Protein AF-A0A0D3IBM0-F1 (afdb_monomer_lite)

Structure (mmCIF, N/CA/C/O backbone):
data_AF-A0A0D3IBM0-F1
#
_entry.id   AF-A0A0D3IBM0-F1
#
loop_
_atom_site.group_PDB
_atom_site.id
_atom_site.type_symbol
_atom_site.label_atom_id
_atom_site.label_alt_id
_atom_site.label_comp_id
_atom_site.label_asym_id
_atom_site.label_entity_id
_atom_site.label_seq_id
_atom_site.pdbx_PDB_ins_code
_atom_site.Cartn_x
_atom_site.Cartn_y
_atom_site.Cartn_z
_atom_site.occupancy
_atom_site.B_iso_or_equiv
_atom_site.auth_seq_id
_atom_site.auth_comp_id
_atom_site.auth_asym_id
_atom_site.auth_atom_id
_atom_site.pdbx_PDB_model_num
ATOM 1 N N . MET A 1 1 ? -13.871 33.029 -56.209 1.00 39.81 1 MET A N 1
ATOM 2 C CA . MET A 1 1 ? -13.602 31.576 -56.237 1.00 39.81 1 MET A CA 1
ATOM 3 C C . MET A 1 1 ? -14.214 30.979 -54.970 1.00 39.81 1 MET A C 1
ATOM 5 O O . MET A 1 1 ? -13.927 31.481 -53.893 1.00 39.81 1 MET A O 1
ATOM 9 N N . LEU A 1 2 ? -15.167 30.058 -55.147 1.00 34.81 2 LEU A N 1
ATOM 10 C CA . LEU A 1 2 ? -16.079 29.421 -54.169 1.00 34.81 2 LEU A CA 1
ATOM 11 C C . LEU A 1 2 ? -15.324 28.514 -53.160 1.00 34.81 2 LEU A C 1
ATOM 13 O O . LEU A 1 2 ? -14.363 27.873 -53.565 1.00 34.81 2 LEU A O 1
ATOM 17 N N . LEU A 1 3 ? -15.550 28.631 -51.837 1.00 39.78 3 LEU A N 1
ATOM 18 C CA . LEU A 1 3 ? -16.393 27.815 -50.914 1.00 39.78 3 LEU A CA 1
ATOM 19 C C . LEU A 1 3 ? -16.107 26.295 -50.800 1.00 39.78 3 LEU A C 1
ATOM 21 O O . LEU A 1 3 ? -16.283 25.584 -51.781 1.00 39.78 3 LEU A O 1
ATOM 25 N N . ALA A 1 4 ? -15.820 25.82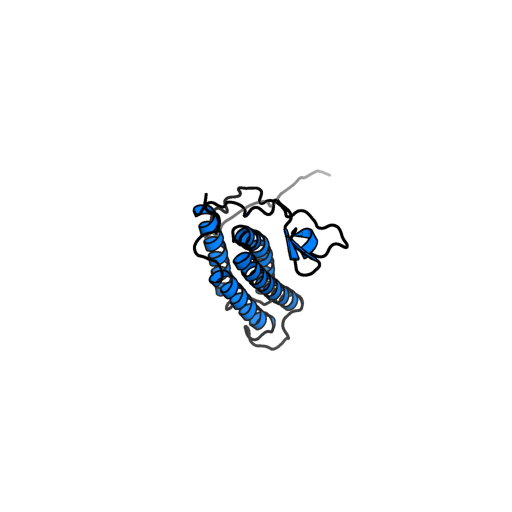0 -49.567 1.00 34.72 4 ALA A N 1
ATOM 26 C CA . ALA A 1 4 ? -16.393 24.639 -48.854 1.00 34.72 4 ALA A CA 1
ATOM 27 C C . ALA A 1 4 ? -15.495 24.258 -47.638 1.00 34.72 4 ALA A C 1
ATOM 29 O O . ALA A 1 4 ? -14.298 24.065 -47.805 1.00 34.72 4 ALA A O 1
ATOM 30 N N . PHE A 1 5 ? -15.917 24.391 -46.372 1.00 32.84 5 PHE A N 1
ATOM 31 C CA . PHE A 1 5 ? -16.751 23.505 -45.522 1.00 32.84 5 PHE A CA 1
ATOM 32 C C . PHE A 1 5 ? -16.161 22.125 -45.122 1.00 32.84 5 PHE A C 1
ATOM 34 O O . PHE A 1 5 ? -16.070 21.210 -45.926 1.00 32.84 5 PHE A O 1
ATOM 41 N N . SER A 1 6 ? -15.839 22.023 -43.821 1.00 39.94 6 SER A N 1
ATOM 42 C CA . SER A 1 6 ? -15.951 20.910 -42.844 1.00 39.94 6 SER A CA 1
ATOM 43 C C . SER A 1 6 ? -15.818 19.422 -43.235 1.00 39.94 6 SER A C 1
ATOM 45 O O . SER A 1 6 ? -16.565 18.915 -44.063 1.00 39.94 6 SER A O 1
ATOM 47 N N . SER A 1 7 ? -15.062 18.664 -42.425 1.00 35.06 7 SER A N 1
ATOM 48 C CA . SER A 1 7 ? -15.490 17.397 -41.766 1.00 35.06 7 SER A CA 1
ATOM 49 C C . SER A 1 7 ? -14.360 16.902 -40.836 1.00 35.06 7 SER A C 1
ATOM 51 O O . SER A 1 7 ? -13.232 16.705 -41.261 1.00 35.06 7 SER A O 1
ATOM 53 N N . SER A 1 8 ? -14.506 16.938 -39.507 1.00 37.03 8 SER A N 1
ATOM 54 C CA . SER A 1 8 ? -15.070 15.874 -38.655 1.00 37.03 8 SER A CA 1
ATOM 55 C C . SER A 1 8 ? -14.587 14.455 -38.996 1.00 37.03 8 SER A C 1
ATOM 57 O O . SER A 1 8 ? -15.048 13.855 -39.962 1.00 37.03 8 SER A O 1
ATOM 59 N N . ARG A 1 9 ? -13.728 13.887 -38.138 1.00 45.25 9 ARG A N 1
ATOM 60 C CA . ARG A 1 9 ? -13.608 12.434 -37.912 1.00 45.25 9 ARG A CA 1
ATOM 61 C C . ARG A 1 9 ? -13.642 12.154 -36.409 1.00 45.25 9 ARG A C 1
ATOM 63 O O . ARG A 1 9 ? -12.649 11.788 -35.791 1.00 45.25 9 ARG A O 1
ATOM 70 N N . ARG A 1 10 ? -14.815 12.392 -35.819 1.00 35.56 10 ARG A N 1
ATOM 71 C CA . ARG A 1 10 ? -15.292 11.614 -34.670 1.00 35.56 10 ARG A CA 1
ATOM 72 C C . ARG A 1 10 ? -15.872 10.295 -35.189 1.00 35.56 10 ARG A C 1
ATOM 74 O O . ARG A 1 10 ? -16.518 10.306 -36.232 1.00 35.56 10 ARG A O 1
ATOM 81 N N . SER A 1 11 ? -15.731 9.254 -34.364 1.00 38.03 11 SER A N 1
ATOM 82 C CA . SER A 1 11 ? -16.520 8.008 -34.353 1.00 38.03 11 SER A CA 1
ATOM 83 C C 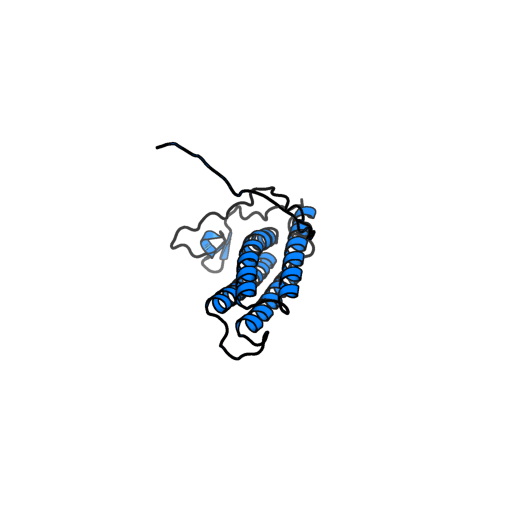. SER A 1 11 ? -16.175 6.980 -35.449 1.00 38.03 11 SER A C 1
ATOM 85 O O . SER A 1 11 ? -15.940 7.342 -36.589 1.00 38.03 11 SER A O 1
ATOM 87 N N . ALA A 1 12 ? -16.152 5.669 -35.200 1.00 39.22 12 ALA A N 1
ATOM 88 C CA . ALA A 1 12 ? -16.528 4.905 -34.015 1.00 39.22 12 ALA A CA 1
ATOM 89 C C . ALA A 1 12 ? -16.074 3.434 -34.152 1.00 39.22 12 ALA A C 1
ATOM 91 O O . ALA A 1 12 ? -16.074 2.893 -35.250 1.00 39.22 12 ALA A O 1
ATOM 92 N N . LEU A 1 13 ? -15.763 2.834 -32.994 1.00 40.78 13 LEU A N 1
ATOM 93 C CA . LEU A 1 13 ? -16.167 1.499 -32.518 1.00 40.78 13 LEU A CA 1
ATOM 94 C C . LEU A 1 13 ? -16.034 0.298 -33.471 1.00 40.78 13 LEU A C 1
ATOM 96 O O . LEU A 1 13 ? -16.782 0.173 -34.431 1.00 40.78 13 LEU A O 1
ATOM 100 N N . THR A 1 14 ? -15.265 -0.714 -33.062 1.00 39.03 14 THR A N 1
ATOM 101 C CA . THR A 1 14 ? -15.817 -1.953 -32.465 1.00 39.03 14 THR A CA 1
ATOM 102 C C . THR A 1 14 ? -14.688 -2.943 -32.162 1.00 39.03 14 THR A C 1
ATOM 104 O O . THR A 1 14 ? -13.867 -3.262 -33.011 1.00 39.03 14 THR A O 1
ATOM 107 N N . GLY A 1 15 ? -14.639 -3.418 -30.921 1.00 32.78 15 GLY A N 1
ATOM 108 C CA . GLY A 1 15 ? -13.657 -4.387 -30.443 1.00 32.78 15 GLY A CA 1
ATOM 109 C C . GLY A 1 15 ? -13.914 -4.672 -28.974 1.00 32.78 15 GLY A C 1
ATOM 110 O O . GLY A 1 15 ? -13.145 -4.269 -28.110 1.00 32.78 15 GLY A O 1
ATOM 111 N N . ALA A 1 16 ? -15.083 -5.253 -28.705 1.00 39.91 16 ALA A N 1
ATOM 112 C CA . ALA A 1 16 ? -15.538 -5.637 -27.383 1.00 39.91 16 ALA A CA 1
ATOM 113 C C . ALA A 1 16 ? -14.579 -6.666 -26.765 1.00 39.91 16 ALA A C 1
ATOM 115 O O . ALA A 1 16 ? -14.561 -7.828 -27.157 1.00 39.91 16 ALA A O 1
ATOM 116 N N . GLY A 1 17 ? -13.804 -6.224 -25.780 1.00 33.66 17 GLY A N 1
ATOM 117 C CA . GLY A 1 17 ? -13.174 -7.070 -24.777 1.00 33.66 17 GLY A CA 1
ATOM 118 C C . GLY A 1 17 ? -13.728 -6.639 -23.433 1.00 33.66 17 GLY A C 1
ATOM 119 O O . GLY A 1 17 ? -13.248 -5.676 -22.843 1.00 33.66 17 GLY A O 1
ATOM 120 N N . ALA A 1 18 ? -14.808 -7.290 -23.010 1.00 42.81 18 ALA A N 1
ATOM 121 C CA . ALA A 1 18 ? -15.431 -7.087 -21.717 1.00 42.81 18 ALA A CA 1
ATOM 122 C C . ALA A 1 18 ? -14.417 -7.392 -20.605 1.00 42.81 18 ALA A C 1
ATOM 124 O O . ALA A 1 18 ? -14.185 -8.549 -20.271 1.00 42.81 18 ALA A O 1
ATOM 125 N N . CYS A 1 19 ? -13.822 -6.350 -20.031 1.00 34.03 19 CYS A N 1
ATOM 126 C CA . CYS A 1 19 ? -13.243 -6.425 -18.701 1.00 34.03 19 CYS A CA 1
ATOM 127 C C . CYS A 1 19 ? -14.202 -5.670 -17.789 1.00 34.03 19 CYS A C 1
ATOM 129 O O . CYS A 1 19 ? -14.445 -4.477 -17.974 1.00 34.03 19 CYS A O 1
ATOM 131 N N . ALA A 1 20 ? -14.834 -6.425 -16.898 1.00 37.25 20 ALA A N 1
ATOM 132 C CA . ALA A 1 20 ? -15.840 -5.969 -15.963 1.00 37.25 20 ALA A CA 1
ATOM 133 C C . ALA A 1 20 ? -15.345 -4.733 -15.199 1.00 37.25 20 ALA A C 1
ATOM 135 O O . ALA A 1 20 ? -14.536 -4.831 -14.278 1.00 37.25 20 ALA A O 1
ATOM 136 N N . LEU A 1 21 ? -15.855 -3.564 -15.584 1.00 37.34 21 LEU A N 1
ATOM 137 C CA . LEU A 1 21 ? -15.846 -2.385 -14.737 1.00 37.34 21 LEU A CA 1
ATOM 138 C C . LEU A 1 21 ? -16.772 -2.701 -13.565 1.00 37.34 21 LEU A C 1
ATOM 140 O O . LEU A 1 21 ? -17.990 -2.548 -13.654 1.00 37.34 21 LEU A O 1
ATOM 144 N N . LEU A 1 22 ? -16.181 -3.210 -12.485 1.00 32.56 22 LEU A N 1
ATOM 145 C CA . LEU A 1 22 ? -16.814 -3.199 -11.178 1.00 32.56 22 LEU A CA 1
ATOM 146 C C . LEU A 1 22 ? -17.293 -1.764 -10.914 1.00 32.56 22 LEU A C 1
ATOM 148 O O . LEU A 1 22 ? -16.525 -0.820 -11.137 1.00 32.56 22 LEU A O 1
ATOM 152 N N . PRO A 1 23 ? -18.542 -1.563 -10.468 1.00 35.94 23 PRO A N 1
ATOM 153 C CA . PRO A 1 23 ? -18.990 -0.248 -10.066 1.00 35.94 23 PRO A CA 1
ATOM 154 C C . PRO A 1 23 ? -18.184 0.138 -8.826 1.00 35.94 23 PRO A C 1
ATOM 156 O O . PRO A 1 23 ? -18.467 -0.320 -7.721 1.00 35.94 23 PRO A O 1
ATOM 159 N N . ILE A 1 24 ? -17.160 0.975 -9.000 1.00 43.31 24 ILE A N 1
ATOM 160 C CA . ILE A 1 24 ? -16.593 1.733 -7.889 1.00 43.31 24 ILE A CA 1
ATOM 161 C C . ILE A 1 24 ? -17.726 2.660 -7.465 1.00 43.31 24 ILE A C 1
ATOM 163 O O . ILE A 1 24 ? -17.987 3.677 -8.110 1.00 43.31 24 ILE A O 1
ATOM 167 N N . ALA A 1 25 ? -18.469 2.245 -6.442 1.00 37.03 25 ALA A N 1
ATOM 168 C CA . ALA A 1 25 ? -19.468 3.071 -5.802 1.00 37.03 25 ALA A CA 1
ATOM 169 C C . ALA A 1 25 ? -18.757 4.332 -5.303 1.00 37.03 25 ALA A C 1
ATOM 171 O O . ALA A 1 25 ? -18.086 4.339 -4.274 1.00 37.03 25 ALA A O 1
ATOM 172 N N . ALA A 1 26 ? -18.865 5.404 -6.079 1.00 47.91 26 ALA A N 1
ATOM 173 C CA . ALA A 1 26 ? -18.529 6.736 -5.636 1.00 47.91 26 ALA A CA 1
ATOM 174 C C . ALA A 1 26 ? -19.556 7.118 -4.567 1.00 47.91 26 ALA A C 1
ATOM 176 O O . ALA A 1 26 ? -20.644 7.589 -4.898 1.00 47.91 26 ALA A O 1
ATOM 177 N N . ARG A 1 27 ? -19.251 6.866 -3.290 1.00 35.91 27 ARG A N 1
ATOM 178 C CA . ARG A 1 27 ? -19.962 7.508 -2.184 1.00 35.91 27 ARG A CA 1
ATOM 179 C C . ARG A 1 27 ? -19.203 7.466 -0.862 1.00 35.91 27 ARG A C 1
ATOM 181 O O . ARG A 1 27 ? -19.092 6.421 -0.238 1.00 35.91 27 ARG A O 1
ATOM 188 N N . ALA A 1 28 ? -18.766 8.663 -0.482 1.00 33.69 28 ALA A N 1
ATOM 189 C CA . ALA A 1 28 ? -18.785 9.309 0.831 1.00 33.69 28 ALA A CA 1
ATOM 190 C C . ALA A 1 28 ? -17.477 10.088 0.993 1.00 33.69 28 ALA A C 1
ATOM 192 O O . ALA A 1 28 ? -16.396 9.524 0.835 1.00 33.69 28 ALA A O 1
ATOM 193 N N . ASP A 1 29 ? -17.595 11.390 1.252 1.00 38.72 29 ASP A N 1
ATOM 194 C CA . ASP A 1 29 ? -16.497 12.256 1.670 1.00 38.72 29 ASP A CA 1
ATOM 195 C C . ASP A 1 29 ? -15.770 11.614 2.857 1.00 38.72 29 ASP A C 1
ATOM 197 O O . ASP A 1 29 ? -16.203 11.708 4.005 1.00 38.72 29 ASP A O 1
ATOM 201 N N . LEU A 1 30 ? -14.666 10.925 2.573 1.00 40.47 30 LEU A N 1
ATOM 202 C CA . LEU A 1 30 ? -13.731 10.503 3.601 1.00 40.47 30 LEU A CA 1
ATOM 203 C C . LEU A 1 30 ? -13.069 11.781 4.133 1.00 40.47 30 LEU A C 1
ATOM 205 O O . LEU A 1 30 ? -12.544 12.554 3.323 1.00 40.47 30 LEU A O 1
ATOM 209 N N . PRO A 1 31 ? -13.102 12.044 5.452 1.00 39.44 31 PRO A N 1
ATOM 210 C CA . PRO A 1 31 ? -12.581 13.282 6.009 1.00 39.44 31 PRO A CA 1
ATOM 211 C C . PRO A 1 31 ? -11.108 13.444 5.625 1.00 39.44 31 PRO A C 1
ATOM 213 O O . PRO A 1 31 ? -10.249 12.641 5.989 1.00 39.44 31 PRO A O 1
ATOM 216 N N . ILE A 1 32 ? -10.830 14.490 4.846 1.00 39.97 32 ILE A N 1
ATOM 217 C CA . ILE A 1 32 ? -9.478 14.894 4.469 1.00 39.97 32 ILE A CA 1
ATOM 218 C C . ILE A 1 32 ? -8.762 15.288 5.762 1.00 39.97 32 ILE A C 1
ATOM 220 O O . ILE A 1 32 ? -9.200 16.204 6.459 1.00 39.97 32 ILE A O 1
ATOM 224 N N . ALA A 1 33 ? -7.677 14.584 6.088 1.00 49.62 33 ALA A N 1
ATOM 225 C CA . ALA A 1 33 ? -6.862 14.868 7.261 1.00 49.62 33 ALA A CA 1
ATOM 226 C C . ALA A 1 33 ? -6.448 16.350 7.279 1.00 49.62 33 ALA A C 1
ATOM 228 O O . ALA A 1 33 ? -5.832 16.858 6.340 1.00 49.62 33 ALA A O 1
ATOM 229 N N . THR A 1 34 ? -6.816 17.043 8.353 1.00 48.00 34 THR A N 1
ATOM 230 C CA . THR A 1 34 ? -6.525 18.455 8.589 1.00 48.00 34 THR A CA 1
ATOM 231 C C . THR A 1 34 ? -5.013 18.676 8.662 1.00 48.00 34 THR A C 1
ATOM 233 O O . THR A 1 34 ? -4.308 18.017 9.425 1.00 48.00 34 THR A O 1
ATOM 236 N N . TYR A 1 35 ? -4.508 19.600 7.843 1.00 44.16 35 TYR A N 1
ATOM 237 C CA . TYR A 1 35 ? -3.085 19.917 7.720 1.00 44.16 35 TYR A CA 1
ATOM 238 C C . TYR A 1 35 ? -2.446 20.324 9.063 1.00 44.16 35 TYR A C 1
ATOM 240 O O . TYR A 1 35 ? -2.969 21.167 9.791 1.00 44.16 35 TYR A O 1
ATOM 248 N N . CYS A 1 36 ? -1.272 19.760 9.358 1.00 50.88 36 CYS A N 1
ATOM 249 C CA . CYS A 1 36 ? -0.362 20.219 10.409 1.00 50.88 36 CYS A CA 1
ATOM 250 C C . CYS A 1 36 ? 0.142 21.647 10.163 1.00 50.88 36 CYS A C 1
ATOM 252 O O . CYS A 1 36 ? 0.542 21.973 9.046 1.00 50.88 36 CYS A O 1
ATOM 254 N N . ILE A 1 37 ? 0.244 22.456 11.221 1.00 47.91 37 ILE A N 1
ATOM 255 C CA . ILE A 1 37 ? 0.977 23.732 11.195 1.00 47.91 37 ILE A CA 1
ATOM 256 C C . ILE A 1 37 ? 2.486 23.430 11.047 1.00 47.91 37 ILE A C 1
ATOM 258 O O . ILE A 1 37 ? 3.005 22.598 11.798 1.00 47.91 37 ILE A O 1
ATOM 262 N N . PRO A 1 38 ? 3.216 24.078 10.118 1.00 40.69 38 PRO A N 1
ATOM 263 C CA . PRO A 1 38 ? 4.657 23.871 9.967 1.00 40.69 38 PRO A CA 1
ATOM 264 C C . PRO A 1 38 ? 5.412 24.231 11.258 1.00 40.69 38 PRO A C 1
ATOM 266 O O . PRO A 1 38 ? 5.182 25.283 11.848 1.00 40.69 38 PRO A O 1
ATOM 269 N N . GLY A 1 39 ? 6.310 23.343 11.699 1.00 47.72 39 GLY A N 1
ATOM 270 C CA . GLY A 1 39 ? 7.068 23.471 12.955 1.00 47.72 39 GLY A CA 1
ATOM 271 C C . GLY A 1 39 ? 6.522 22.643 14.126 1.00 47.72 39 GLY A C 1
ATOM 272 O O . GLY A 1 39 ? 7.150 22.582 15.180 1.00 47.72 39 GLY A O 1
ATOM 273 N N . VAL A 1 40 ? 5.385 21.968 13.946 1.00 50.88 40 VAL A N 1
ATOM 274 C CA . VAL A 1 40 ? 4.818 21.029 14.920 1.00 50.88 40 VAL A CA 1
ATOM 275 C C . VAL A 1 40 ? 5.230 19.605 14.536 1.00 50.88 40 VAL A C 1
ATOM 277 O O . VAL A 1 40 ? 5.073 19.205 13.383 1.00 50.88 40 VAL A O 1
ATOM 280 N N . THR A 1 41 ? 5.781 18.833 15.481 1.00 53.50 41 THR A N 1
ATOM 281 C CA . THR A 1 41 ? 6.116 17.419 15.238 1.00 53.50 41 THR A CA 1
ATOM 282 C C . THR A 1 41 ? 4.849 16.638 14.877 1.00 53.50 41 THR A C 1
ATOM 284 O O . THR A 1 41 ? 3.764 16.942 15.377 1.00 53.50 41 THR A O 1
ATOM 287 N N . ALA A 1 42 ? 4.966 15.625 14.011 1.00 52.06 42 ALA A N 1
ATOM 288 C CA . ALA A 1 42 ? 3.822 14.825 13.551 1.00 52.06 42 ALA A CA 1
ATOM 289 C C . ALA A 1 42 ? 2.974 14.271 14.718 1.00 52.06 42 ALA A C 1
ATOM 291 O O . ALA A 1 42 ? 1.751 14.196 14.618 1.00 52.06 42 ALA A O 1
ATOM 292 N N . GLU A 1 43 ? 3.616 13.977 15.850 1.00 50.88 43 GLU A N 1
ATOM 293 C CA . GLU A 1 43 ? 3.001 13.558 17.115 1.00 50.88 43 GLU A CA 1
ATOM 294 C C . GLU A 1 43 ? 2.074 14.635 17.708 1.00 50.88 43 GLU A C 1
ATOM 296 O O . GLU A 1 43 ? 0.894 14.389 17.972 1.00 50.88 43 GLU A O 1
ATOM 301 N N . ARG A 1 44 ? 2.547 15.884 17.806 1.00 50.22 44 ARG A N 1
ATOM 302 C CA . ARG A 1 44 ? 1.747 17.008 18.317 1.00 50.22 44 ARG A CA 1
ATOM 303 C C . ARG A 1 44 ? 0.552 17.341 17.421 1.00 50.22 44 ARG A C 1
ATOM 305 O O . ARG A 1 44 ? -0.489 17.748 17.936 1.00 50.22 44 ARG A O 1
ATOM 312 N N . CYS A 1 45 ? 0.654 17.139 16.107 1.00 49.09 45 CYS A N 1
ATOM 313 C CA . CYS A 1 45 ? -0.501 17.288 15.218 1.00 49.09 45 CYS A CA 1
ATOM 314 C C . CYS A 1 45 ? -1.556 16.201 15.403 1.00 49.09 45 CYS A C 1
ATOM 316 O O . CYS A 1 45 ? -2.748 16.473 15.281 1.00 49.09 45 CYS A O 1
ATOM 318 N N . ARG A 1 46 ? -1.111 14.975 15.690 1.00 51.84 46 ARG A N 1
ATOM 319 C CA . ARG A 1 46 ? -1.969 13.805 15.908 1.00 51.84 46 ARG A CA 1
ATOM 320 C C . ARG A 1 46 ? -2.604 13.788 17.302 1.00 51.84 46 ARG A C 1
ATOM 322 O O . ARG A 1 46 ? -3.350 12.872 17.621 1.00 51.84 46 ARG A O 1
ATOM 329 N N . GLY A 1 47 ? -2.361 14.822 18.113 1.00 45.72 47 GLY A N 1
ATOM 330 C CA . GLY A 1 47 ? -2.998 14.998 19.416 1.00 45.72 47 GLY A CA 1
ATOM 331 C C . GLY A 1 47 ? -2.443 14.084 20.505 1.00 45.72 47 GLY A C 1
ATOM 332 O O . GLY A 1 47 ? -3.070 13.958 21.554 1.00 45.72 47 GLY A O 1
ATOM 333 N N . VAL A 1 48 ? -1.282 13.474 20.275 1.00 49.53 48 VAL A N 1
ATOM 334 C CA . VAL A 1 48 ? -0.606 12.616 21.244 1.00 49.53 48 VAL A CA 1
ATOM 335 C C . VAL A 1 48 ? 0.821 13.116 21.356 1.00 49.53 48 VAL A C 1
ATOM 337 O O . VAL A 1 48 ? 1.579 13.040 20.396 1.00 49.53 48 VAL A O 1
ATOM 340 N N . PHE A 1 49 ? 1.188 13.678 22.505 1.00 57.72 49 PHE A N 1
ATOM 341 C CA . PHE A 1 49 ? 2.566 14.102 22.727 1.00 57.72 49 PHE A CA 1
ATOM 342 C C . PHE A 1 49 ? 3.100 13.580 24.055 1.00 57.72 49 PHE A C 1
ATOM 344 O O . PHE A 1 49 ? 2.399 13.529 25.070 1.00 57.72 49 PHE A O 1
ATOM 351 N N . TRP A 1 50 ? 4.369 13.190 24.012 1.00 45.66 50 TRP A N 1
ATOM 352 C CA . TRP A 1 50 ? 5.150 12.818 25.176 1.00 45.66 50 TRP A CA 1
ATOM 353 C C . TRP A 1 50 ? 5.740 14.078 25.796 1.00 45.66 50 TRP A C 1
ATOM 355 O O . TRP A 1 50 ? 6.576 14.747 25.192 1.00 45.66 50 TRP A O 1
ATOM 365 N N . GLU A 1 51 ? 5.328 14.401 27.017 1.00 44.62 51 GLU A N 1
ATOM 366 C CA . GLU A 1 51 ? 6.009 15.414 27.819 1.00 44.62 51 GLU A CA 1
ATOM 367 C C . GLU A 1 51 ? 6.252 14.834 29.213 1.00 44.62 51 GLU A C 1
ATOM 369 O O . GLU A 1 51 ? 5.335 14.374 29.896 1.00 44.62 51 GLU A O 1
ATOM 374 N N . THR A 1 52 ? 7.519 14.798 29.640 1.00 48.84 52 THR A N 1
ATOM 375 C CA . THR A 1 52 ? 7.935 14.349 30.987 1.00 48.84 52 THR A CA 1
ATOM 376 C C . THR A 1 52 ? 7.435 12.951 31.396 1.00 48.84 52 THR A C 1
ATOM 378 O O . THR A 1 52 ? 6.982 12.743 32.518 1.00 48.84 52 THR A O 1
ATOM 381 N N . GLY A 1 53 ? 7.492 11.976 30.481 1.00 45.66 53 GLY A N 1
ATOM 382 C CA . GLY A 1 53 ? 7.112 10.585 30.771 1.00 45.66 53 GLY A CA 1
ATOM 383 C C . GLY A 1 53 ? 5.605 10.349 30.933 1.00 45.66 53 GLY A C 1
ATOM 384 O O . GLY A 1 53 ? 5.205 9.278 31.384 1.00 45.66 53 GLY A O 1
ATOM 385 N N . LYS A 1 54 ? 4.765 11.328 30.573 1.00 39.31 54 LYS A N 1
ATOM 386 C CA . LYS A 1 54 ? 3.307 11.191 30.522 1.00 39.31 54 LYS A CA 1
ATOM 387 C C . LYS A 1 54 ? 2.811 11.422 29.097 1.00 39.31 54 LYS A C 1
ATOM 389 O O . LYS A 1 54 ? 3.209 12.382 28.437 1.00 39.31 54 LYS A O 1
ATOM 394 N N . LEU A 1 55 ? 1.939 10.524 28.645 1.00 47.16 55 LEU A N 1
ATOM 395 C CA . LEU A 1 55 ? 1.248 10.608 27.365 1.00 47.16 55 LEU A CA 1
ATOM 396 C C . LEU A 1 55 ? 0.055 11.558 27.519 1.00 47.16 55 LEU A C 1
ATOM 398 O O . LEU A 1 55 ? -0.946 11.206 28.147 1.00 47.16 55 LEU A O 1
ATOM 402 N N . TYR A 1 56 ? 0.159 12.770 26.981 1.00 41.47 56 TYR A N 1
ATOM 403 C CA . TYR A 1 56 ? -0.963 13.704 26.972 1.00 41.47 56 TYR A CA 1
ATOM 404 C C . TYR A 1 56 ? -1.812 13.448 25.728 1.00 41.47 56 TYR A C 1
ATOM 406 O O . TYR A 1 56 ? -1.369 13.667 24.599 1.00 41.47 56 TYR A O 1
ATOM 414 N N . ARG A 1 57 ? -3.042 12.969 25.951 1.00 53.22 57 ARG A N 1
ATOM 415 C CA . ARG A 1 57 ? -4.055 12.792 24.906 1.00 53.22 57 ARG A CA 1
ATOM 416 C C . ARG A 1 57 ? -4.854 14.078 24.736 1.00 53.22 57 ARG A C 1
ATOM 418 O O . ARG A 1 57 ? -5.388 14.624 25.703 1.00 53.22 57 ARG A O 1
ATOM 425 N N . LYS A 1 58 ? -5.011 14.526 23.495 1.00 49.47 58 LYS A N 1
ATOM 426 C CA . LYS A 1 58 ? -6.033 15.503 23.128 1.00 49.47 58 LYS A CA 1
ATOM 427 C C . LYS A 1 58 ? -7.393 14.814 23.276 1.00 49.47 58 LYS A C 1
ATOM 429 O O . LYS A 1 58 ? -7.670 13.831 22.591 1.00 49.47 58 LYS A O 1
ATOM 434 N N . GLN A 1 59 ? -8.223 15.297 24.200 1.00 39.06 59 GLN A N 1
ATOM 435 C CA . GLN A 1 59 ? -9.625 14.884 24.290 1.00 39.06 59 GLN A CA 1
ATOM 436 C C . GLN A 1 59 ? -10.273 15.073 22.906 1.00 39.06 59 GLN A C 1
ATOM 438 O O . GLN A 1 59 ? -10.232 16.179 22.367 1.00 39.06 59 GLN A O 1
ATOM 443 N N . GLY A 1 60 ? -10.788 13.991 22.311 1.00 44.28 60 GLY A N 1
ATOM 444 C CA . GLY A 1 60 ? -11.416 14.005 20.983 1.00 44.28 60 GLY A CA 1
ATOM 445 C C . GLY A 1 60 ? -10.720 13.189 19.885 1.00 44.28 60 GLY A C 1
ATOM 446 O O . GLY A 1 60 ? -11.188 13.213 18.752 1.00 44.28 60 GLY A O 1
ATOM 447 N N . ALA A 1 61 ? -9.647 12.442 20.173 1.00 51.53 61 ALA A N 1
ATOM 448 C CA . ALA A 1 61 ? -9.190 11.362 19.285 1.00 51.53 61 ALA A CA 1
ATOM 449 C C . ALA A 1 61 ? -10.129 10.145 19.411 1.00 51.53 61 ALA A C 1
ATOM 451 O O . ALA A 1 61 ? -9.732 9.074 19.863 1.00 51.53 61 ALA A O 1
ATOM 452 N N . GLU A 1 62 ? -11.408 10.343 19.097 1.00 53.59 62 GLU A N 1
ATOM 453 C CA . GLU A 1 62 ? -12.391 9.268 19.048 1.00 53.59 62 GLU A CA 1
ATOM 454 C C . GLU A 1 62 ? -11.986 8.300 17.931 1.00 53.59 62 GLU A C 1
ATOM 456 O O . GLU A 1 62 ? -11.675 8.712 16.810 1.00 53.59 62 GLU A O 1
ATOM 461 N N . SER A 1 63 ? -11.932 7.003 18.241 1.00 56.06 63 SER A N 1
ATOM 462 C CA . SER A 1 63 ? -11.941 5.971 17.207 1.00 56.06 63 SER A CA 1
ATOM 463 C C . SER A 1 63 ? -13.160 6.224 16.332 1.00 56.06 63 SER A C 1
ATOM 465 O O . SER A 1 63 ? -14.277 6.290 16.851 1.00 56.06 63 SER A O 1
ATOM 467 N N . VAL A 1 64 ? -12.948 6.399 15.028 1.00 66.62 64 VAL A N 1
ATOM 468 C CA . VAL A 1 64 ? -14.063 6.544 14.093 1.00 66.62 64 VAL A CA 1
ATOM 469 C C . VAL A 1 64 ? -14.883 5.268 14.210 1.00 66.62 64 VAL A C 1
ATOM 471 O O . VAL A 1 64 ? -14.342 4.178 14.031 1.00 66.62 64 VAL A O 1
ATOM 474 N N . VAL A 1 65 ? -16.159 5.392 14.571 1.00 70.31 65 VAL A N 1
ATOM 475 C CA . VAL A 1 65 ? -17.029 4.220 14.640 1.00 70.31 65 VAL A CA 1
ATOM 476 C C . VAL A 1 65 ? -17.339 3.807 13.209 1.00 70.31 65 VAL A C 1
ATOM 478 O O . VAL A 1 65 ? -17.844 4.607 12.418 1.00 70.31 65 VAL A O 1
ATOM 481 N N . VAL A 1 66 ? -16.965 2.582 12.858 1.00 80.94 66 VAL A N 1
ATOM 482 C CA . VAL A 1 66 ? -17.056 2.061 11.496 1.00 80.94 66 VAL A CA 1
ATOM 483 C C . VAL A 1 66 ? -17.998 0.867 11.500 1.00 80.94 66 VAL A C 1
ATOM 485 O O . VAL A 1 66 ? -17.927 0.012 12.382 1.00 80.94 66 VAL A O 1
ATOM 488 N N . SER A 1 67 ? -18.891 0.799 10.509 1.00 87.06 67 SER A N 1
ATOM 489 C CA . SER A 1 67 ? -19.749 -0.373 10.349 1.00 87.06 67 SER A CA 1
ATOM 490 C C . SER A 1 67 ? -18.908 -1.588 9.939 1.00 87.06 67 SER A C 1
ATOM 492 O O . SER A 1 67 ? -17.982 -1.474 9.129 1.00 87.06 67 SER A O 1
ATOM 494 N N . GLU A 1 68 ? -19.229 -2.778 10.456 1.00 89.81 68 GLU A N 1
ATOM 495 C CA . GLU A 1 68 ? -18.490 -3.999 10.093 1.00 89.81 68 GLU A CA 1
ATOM 496 C C . GLU A 1 68 ? -18.505 -4.255 8.579 1.00 89.81 68 GLU A C 1
ATOM 498 O O . GLU A 1 68 ? -17.521 -4.734 8.010 1.00 89.81 68 GLU A O 1
ATOM 503 N N . GLY A 1 69 ? -19.619 -3.914 7.923 1.00 89.19 69 GLY A N 1
ATOM 504 C CA . GLY A 1 69 ? -19.787 -4.045 6.479 1.00 89.19 69 GLY A CA 1
ATOM 505 C C . GLY A 1 69 ? -18.805 -3.173 5.700 1.00 89.19 69 GLY A C 1
ATOM 506 O O . GLY A 1 69 ? -18.135 -3.673 4.796 1.00 89.19 69 GLY A O 1
ATOM 507 N N . ASP A 1 70 ? -18.665 -1.902 6.086 1.00 90.38 70 ASP A N 1
ATOM 508 C CA . ASP A 1 70 ? -17.745 -0.969 5.427 1.00 90.38 70 ASP A CA 1
ATOM 509 C C . ASP A 1 70 ? -16.286 -1.367 5.663 1.00 90.38 70 ASP A C 1
ATOM 511 O O . ASP A 1 70 ? -15.474 -1.338 4.736 1.00 90.38 70 ASP A O 1
ATOM 515 N N . TYR A 1 71 ? -15.957 -1.803 6.884 1.00 91.50 71 TYR A N 1
ATOM 516 C CA . TYR A 1 71 ? -14.617 -2.283 7.216 1.00 91.50 71 TYR A CA 1
ATOM 517 C C . TYR A 1 71 ? -14.232 -3.497 6.360 1.00 91.50 71 TYR A C 1
ATOM 519 O O . TYR A 1 71 ? -13.204 -3.487 5.680 1.00 91.50 71 TYR A O 1
ATOM 527 N N . ARG A 1 72 ? -15.089 -4.526 6.315 1.00 93.19 72 ARG A N 1
ATOM 528 C CA . ARG A 1 72 ? -14.842 -5.735 5.512 1.00 93.19 72 ARG A CA 1
ATOM 529 C C . ARG A 1 72 ? -14.767 -5.427 4.018 1.00 93.19 72 ARG A C 1
ATOM 531 O O . ARG A 1 72 ? -13.922 -5.994 3.328 1.00 93.19 72 ARG A O 1
ATOM 538 N N . ALA A 1 73 ? -15.605 -4.519 3.516 1.00 92.50 73 ALA A N 1
ATOM 539 C CA . ALA A 1 73 ? -15.563 -4.088 2.121 1.00 92.50 73 ALA A CA 1
ATOM 540 C C . ALA A 1 73 ? -14.244 -3.375 1.778 1.00 92.50 73 ALA A C 1
ATOM 542 O O . ALA A 1 73 ? -13.664 -3.620 0.718 1.00 92.50 73 ALA A O 1
ATOM 543 N N . ALA A 1 74 ? -13.734 -2.531 2.678 1.00 93.31 74 ALA A N 1
ATOM 544 C CA . ALA A 1 74 ? -12.454 -1.853 2.506 1.00 93.31 74 ALA A CA 1
ATOM 545 C C . ALA A 1 74 ? -11.265 -2.827 2.536 1.00 93.31 74 ALA A C 1
ATOM 547 O O . ALA A 1 74 ? -10.389 -2.733 1.673 1.00 93.31 74 ALA A O 1
ATOM 548 N N . VAL A 1 75 ? -11.258 -3.793 3.462 1.00 94.88 75 VAL A N 1
ATOM 549 C CA . VAL A 1 75 ? -10.242 -4.860 3.493 1.00 94.88 75 VAL A CA 1
ATOM 550 C C . VAL A 1 75 ? -10.289 -5.674 2.199 1.00 94.88 75 VAL A C 1
ATOM 552 O O . VAL A 1 75 ? -9.264 -5.830 1.541 1.00 94.88 75 VAL A O 1
ATOM 555 N N . ALA A 1 76 ? -11.478 -6.103 1.761 1.00 94.31 76 ALA A N 1
ATOM 556 C CA . ALA A 1 76 ? -11.648 -6.842 0.510 1.00 94.31 76 ALA A CA 1
ATOM 557 C C . ALA A 1 76 ? -11.179 -6.043 -0.720 1.00 94.31 76 ALA A C 1
ATOM 559 O O . ALA A 1 76 ? -10.572 -6.608 -1.629 1.00 94.31 76 ALA A O 1
ATOM 560 N N . SER A 1 77 ? -11.412 -4.727 -0.739 1.00 93.75 77 SER A N 1
ATOM 561 C CA . SER A 1 77 ? -10.918 -3.827 -1.788 1.00 93.75 77 SER A CA 1
ATOM 562 C C . SER A 1 77 ? -9.386 -3.807 -1.846 1.00 93.75 77 SER A C 1
ATOM 564 O O . SER A 1 77 ? -8.804 -3.952 -2.923 1.00 93.75 77 SER A O 1
ATOM 566 N N . LEU A 1 78 ? -8.712 -3.714 -0.693 1.00 93.88 78 LEU A N 1
ATOM 567 C CA . LEU A 1 78 ? -7.249 -3.760 -0.637 1.00 93.88 78 LEU A CA 1
ATOM 568 C C . LEU A 1 78 ? -6.682 -5.145 -0.973 1.00 93.88 78 LEU A C 1
ATOM 570 O O . LEU A 1 78 ? -5.666 -5.227 -1.662 1.00 93.88 78 LEU A O 1
ATOM 574 N N . SER A 1 79 ? -7.347 -6.232 -0.578 1.00 94.75 79 SER A N 1
ATOM 575 C CA . SER A 1 79 ? -6.982 -7.581 -1.026 1.00 94.75 79 SER A CA 1
ATOM 576 C C . SER A 1 79 ? -7.159 -7.744 -2.541 1.00 94.75 79 SER A C 1
ATOM 578 O O . SER A 1 79 ? -6.336 -8.371 -3.202 1.00 94.75 79 SER A O 1
ATOM 580 N N . GLY A 1 80 ? -8.200 -7.152 -3.133 1.00 93.62 80 GLY A N 1
ATOM 581 C CA . GLY A 1 80 ? -8.383 -7.111 -4.587 1.00 93.62 80 GLY A CA 1
ATOM 582 C C . GLY A 1 80 ? -7.263 -6.344 -5.299 1.00 93.62 80 GLY A C 1
ATOM 583 O O . GLY A 1 80 ? -6.748 -6.800 -6.324 1.00 93.62 80 GLY A O 1
ATOM 584 N N . LEU A 1 81 ? -6.833 -5.216 -4.724 1.00 93.31 81 LEU A N 1
ATOM 585 C CA . LEU A 1 81 ? -5.678 -4.455 -5.201 1.00 93.31 81 LEU A CA 1
ATOM 586 C C . LEU A 1 81 ? -4.390 -5.290 -5.133 1.00 93.31 81 LEU A C 1
ATOM 588 O O . LEU A 1 81 ? -3.665 -5.351 -6.123 1.00 93.31 81 LEU A O 1
ATOM 592 N N . GLN A 1 82 ? -4.132 -5.969 -4.013 1.00 94.06 82 GLN A N 1
ATOM 593 C CA . GLN A 1 82 ? -2.970 -6.850 -3.845 1.00 94.06 82 GLN A CA 1
ATOM 594 C C . GLN A 1 82 ? -2.940 -7.947 -4.916 1.00 94.06 82 GLN A C 1
ATOM 596 O O . GLN A 1 82 ? -1.923 -8.111 -5.587 1.00 94.06 82 GLN A O 1
ATOM 601 N N . ASN A 1 83 ? -4.068 -8.623 -5.152 1.00 92.75 83 ASN A N 1
ATOM 602 C C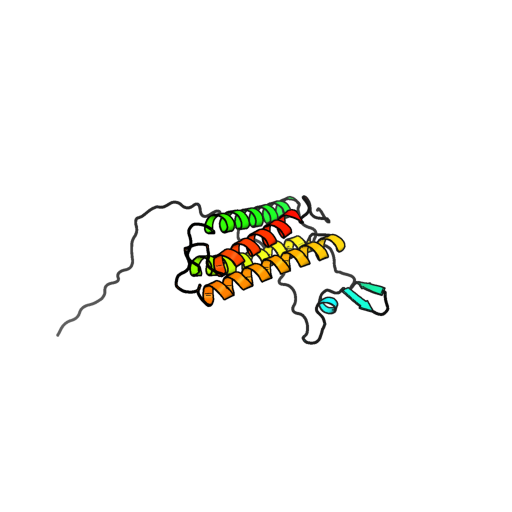A . ASN A 1 83 ? -4.156 -9.688 -6.152 1.00 92.75 83 ASN A CA 1
ATOM 603 C C . ASN A 1 83 ? -3.908 -9.153 -7.569 1.00 92.75 83 ASN A C 1
ATOM 605 O O . ASN A 1 83 ? -3.236 -9.793 -8.380 1.00 92.75 83 ASN A O 1
ATOM 609 N N . THR A 1 84 ? -4.422 -7.954 -7.856 1.00 91.31 84 THR A N 1
ATOM 610 C CA . THR A 1 84 ? -4.194 -7.272 -9.134 1.00 91.31 84 THR A CA 1
ATOM 611 C C . THR A 1 84 ? -2.709 -6.983 -9.330 1.00 91.31 84 THR A C 1
ATOM 6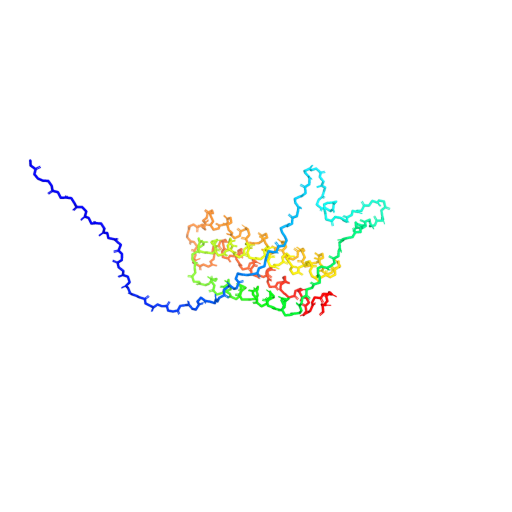13 O O . THR A 1 84 ? -2.158 -7.318 -10.374 1.00 91.31 84 THR A O 1
ATOM 616 N N . LEU A 1 85 ? -2.039 -6.423 -8.319 1.00 91.12 85 LEU A N 1
ATOM 617 C CA . LEU A 1 85 ? -0.605 -6.135 -8.367 1.00 91.12 85 LEU A CA 1
ATOM 618 C C . LEU A 1 85 ? 0.230 -7.418 -8.497 1.00 91.12 85 LEU A C 1
ATOM 620 O O . LEU A 1 85 ? 1.109 -7.507 -9.353 1.00 91.12 85 LEU A O 1
ATOM 624 N N . ALA A 1 86 ? -0.087 -8.459 -7.727 1.00 90.69 86 ALA A N 1
ATOM 625 C CA . ALA A 1 86 ? 0.594 -9.748 -7.813 1.00 90.69 86 ALA A CA 1
ATOM 626 C C . ALA A 1 86 ? 0.524 -10.350 -9.231 1.00 90.69 86 ALA A C 1
ATOM 628 O O . ALA A 1 86 ? 1.520 -10.885 -9.725 1.00 90.69 86 ALA A O 1
ATOM 629 N N . GLY A 1 87 ? -0.612 -10.193 -9.923 1.00 87.62 87 GLY A N 1
ATOM 630 C CA . GLY A 1 87 ? -0.793 -10.634 -11.308 1.00 87.62 87 GLY A CA 1
ATOM 631 C C . GLY A 1 87 ? 0.046 -9.873 -12.345 1.00 87.62 87 GLY A C 1
ATOM 632 O O . GLY A 1 87 ? 0.346 -10.419 -13.406 1.00 87.62 87 GLY A O 1
ATOM 633 N N . LEU A 1 88 ? 0.472 -8.638 -12.056 1.00 85.75 88 LEU A N 1
ATOM 634 C CA . LEU A 1 88 ? 1.268 -7.823 -12.985 1.00 85.75 88 LEU A CA 1
ATOM 635 C C . LEU A 1 88 ? 2.757 -8.191 -12.988 1.00 85.75 88 LEU A C 1
ATOM 637 O O . LEU A 1 88 ? 3.451 -7.894 -13.962 1.00 85.75 88 LEU A O 1
ATOM 641 N N . ARG A 1 89 ? 3.239 -8.876 -11.943 1.00 75.25 89 ARG A N 1
ATOM 642 C CA . ARG A 1 89 ? 4.661 -9.190 -11.720 1.00 75.25 89 ARG A CA 1
ATOM 643 C C . ARG A 1 89 ? 5.350 -9.855 -12.917 1.00 75.25 89 ARG A C 1
ATOM 645 O O . ARG A 1 89 ? 6.520 -9.590 -13.168 1.00 75.25 89 ARG A O 1
ATOM 652 N N . THR A 1 90 ? 4.668 -10.752 -13.624 1.00 69.31 90 THR A N 1
ATOM 653 C CA . THR A 1 90 ? 5.293 -11.625 -14.635 1.00 69.31 90 THR A CA 1
ATOM 654 C C . THR A 1 90 ? 5.098 -11.158 -16.076 1.00 69.31 90 THR A C 1
ATOM 656 O O . THR A 1 90 ? 5.655 -11.769 -16.984 1.00 69.31 90 THR A O 1
ATOM 659 N N . GLN A 1 91 ? 4.312 -10.103 -16.315 1.00 65.38 91 GLN A N 1
ATOM 660 C CA . GLN A 1 91 ? 3.785 -9.804 -17.657 1.00 65.38 91 GLN A CA 1
ATOM 661 C C . GLN A 1 91 ? 4.032 -8.368 -18.136 1.00 65.38 91 GLN A C 1
ATOM 663 O O . GLN A 1 91 ? 3.566 -8.000 -19.215 1.00 65.38 91 GLN A O 1
ATOM 668 N N . ARG A 1 92 ? 4.709 -7.529 -17.346 1.00 74.81 92 ARG A N 1
ATOM 669 C CA . ARG A 1 92 ? 4.699 -6.074 -17.541 1.00 74.81 92 ARG A CA 1
ATOM 670 C C . ARG A 1 92 ? 6.091 -5.455 -17.539 1.00 74.81 92 ARG A C 1
ATOM 672 O O . ARG A 1 92 ? 7.014 -5.961 -16.909 1.00 74.81 92 ARG A O 1
ATOM 679 N N . SER A 1 93 ? 6.231 -4.355 -18.277 1.00 83.25 93 SER A N 1
ATOM 680 C CA . SER A 1 93 ? 7.471 -3.578 -18.327 1.00 83.25 93 SER A CA 1
ATOM 681 C C . SER A 1 93 ? 7.697 -2.804 -17.020 1.00 83.25 93 SER A C 1
ATOM 683 O O . SER A 1 93 ? 6.747 -2.537 -16.286 1.00 83.25 93 SER A O 1
ATOM 685 N N . ALA A 1 94 ? 8.933 -2.371 -16.745 1.00 84.06 94 ALA A N 1
ATOM 686 C CA . ALA A 1 94 ? 9.249 -1.544 -15.571 1.00 84.06 94 ALA A CA 1
ATOM 687 C C . ALA A 1 94 ? 8.375 -0.275 -15.482 1.00 84.06 94 ALA A C 1
ATOM 689 O O . ALA A 1 94 ? 7.937 0.118 -14.403 1.00 84.06 94 ALA A O 1
ATOM 690 N N . LYS A 1 95 ? 8.050 0.321 -16.635 1.00 85.19 95 LYS A N 1
ATOM 691 C CA . LYS A 1 95 ? 7.174 1.494 -16.730 1.00 85.19 95 LYS A CA 1
ATOM 692 C C . LYS A 1 95 ? 5.729 1.181 -16.335 1.00 85.19 95 LYS A C 1
ATOM 694 O O . LYS A 1 95 ? 5.096 1.976 -15.648 1.00 85.19 95 LYS A O 1
ATOM 699 N N . ASP A 1 96 ? 5.217 0.023 -16.746 1.00 87.31 96 ASP A N 1
ATOM 700 C CA . ASP A 1 96 ? 3.876 -0.427 -16.362 1.00 87.31 96 ASP A CA 1
ATOM 701 C C . ASP A 1 96 ? 3.805 -0.734 -14.857 1.00 87.31 96 ASP A C 1
ATOM 703 O O . ASP A 1 96 ? 2.811 -0.414 -14.208 1.00 87.31 96 ASP A O 1
ATOM 707 N N . LEU A 1 97 ? 4.869 -1.323 -14.291 1.00 88.19 97 LEU A N 1
ATOM 708 C CA . LEU A 1 97 ? 4.968 -1.588 -12.853 1.00 88.19 97 LEU A CA 1
ATOM 709 C C . LEU A 1 97 ? 5.012 -0.288 -12.035 1.00 88.19 97 LEU A C 1
ATOM 711 O O . LEU A 1 97 ? 4.339 -0.206 -11.009 1.00 88.19 97 LEU A O 1
ATOM 715 N N . SER A 1 98 ? 5.741 0.734 -12.497 1.00 89.94 98 SER A N 1
ATOM 716 C CA . SER A 1 98 ? 5.759 2.068 -11.869 1.00 89.94 98 SER A CA 1
ATOM 717 C C . SER A 1 98 ? 4.376 2.724 -11.895 1.00 89.94 98 SER A C 1
ATOM 719 O O . SER A 1 98 ? 3.887 3.147 -10.847 1.00 89.94 98 SER A O 1
ATOM 721 N N . ALA A 1 99 ? 3.686 2.718 -13.042 1.00 90.06 99 ALA A N 1
ATOM 722 C CA . ALA A 1 99 ? 2.336 3.273 -13.144 1.00 90.06 99 ALA A CA 1
ATOM 723 C C . ALA A 1 99 ? 1.350 2.571 -12.191 1.00 90.06 99 ALA A C 1
ATOM 725 O O . ALA A 1 99 ? 0.627 3.231 -11.442 1.00 90.06 99 ALA A O 1
ATOM 726 N N . ALA A 1 100 ? 1.380 1.235 -12.151 1.00 91.25 100 ALA A N 1
ATOM 727 C CA . ALA A 1 100 ? 0.553 0.455 -11.235 1.00 91.25 100 ALA A CA 1
ATOM 728 C C . ALA A 1 100 ? 0.893 0.737 -9.759 1.00 91.25 100 ALA A C 1
ATOM 730 O O . ALA A 1 100 ? -0.008 0.835 -8.924 1.00 91.25 100 ALA A O 1
ATOM 731 N N . ALA A 1 101 ? 2.176 0.905 -9.423 1.00 92.06 101 ALA A N 1
ATOM 732 C CA . ALA A 1 101 ? 2.605 1.245 -8.069 1.00 92.06 101 ALA A CA 1
ATOM 733 C C . ALA A 1 101 ? 2.121 2.640 -7.640 1.00 92.06 101 ALA A C 1
ATOM 735 O O . ALA A 1 101 ? 1.653 2.807 -6.510 1.00 92.06 101 ALA A O 1
ATOM 736 N N . ALA A 1 102 ? 2.164 3.632 -8.532 1.00 90.56 102 ALA A N 1
ATOM 737 C CA . ALA A 1 102 ? 1.661 4.977 -8.262 1.00 90.56 102 ALA A CA 1
ATOM 738 C C . ALA A 1 102 ? 0.144 4.985 -7.985 1.00 90.56 102 ALA A C 1
ATOM 740 O O . ALA A 1 102 ? -0.310 5.579 -7.000 1.00 90.56 102 ALA A O 1
ATOM 741 N N . GLU A 1 103 ? -0.642 4.271 -8.797 1.00 90.62 103 GLU A N 1
ATOM 742 C CA . GLU A 1 103 ? -2.089 4.113 -8.591 1.00 90.62 103 GLU A CA 1
ATOM 743 C C . GLU A 1 103 ? -2.407 3.367 -7.286 1.00 90.62 103 GLU A C 1
ATOM 745 O O . GLU A 1 103 ? -3.269 3.789 -6.500 1.00 90.62 103 GLU A O 1
ATOM 750 N N . ALA A 1 104 ? -1.666 2.291 -7.009 1.00 93.31 104 ALA A N 1
ATOM 751 C CA . ALA A 1 104 ? -1.807 1.519 -5.783 1.00 93.31 104 ALA A CA 1
ATOM 752 C C . ALA A 1 104 ? -1.539 2.366 -4.538 1.00 93.31 104 ALA A C 1
ATOM 754 O O . ALA A 1 104 ? -2.308 2.296 -3.582 1.00 93.31 104 ALA A O 1
ATOM 755 N N . ARG A 1 105 ? -0.513 3.226 -4.549 1.00 94.12 105 ARG A N 1
ATOM 756 C CA . ARG A 1 105 ? -0.208 4.128 -3.425 1.00 94.12 105 ARG A CA 1
ATOM 757 C C . ARG A 1 105 ? -1.353 5.069 -3.097 1.00 94.12 105 ARG A C 1
ATOM 759 O O . ARG A 1 105 ? -1.649 5.278 -1.922 1.00 94.12 105 ARG A O 1
ATOM 766 N N . ALA A 1 106 ? -1.988 5.657 -4.110 1.00 88.94 106 ALA A N 1
ATOM 767 C CA . ALA A 1 106 ? -3.101 6.579 -3.899 1.00 88.94 106 ALA A CA 1
ATOM 768 C C . ALA A 1 106 ? -4.311 5.876 -3.262 1.00 88.94 106 ALA A C 1
ATOM 770 O O . ALA A 1 106 ? -5.006 6.451 -2.420 1.00 88.94 106 ALA A O 1
ATOM 771 N N . THR A 1 107 ? -4.555 4.624 -3.648 1.00 92.19 107 THR A N 1
ATOM 772 C CA . THR A 1 107 ? -5.620 3.793 -3.074 1.00 92.19 107 THR A CA 1
ATOM 773 C C . THR A 1 107 ? -5.263 3.345 -1.660 1.00 92.19 107 THR A C 1
ATOM 775 O O . THR A 1 107 ? -6.035 3.578 -0.733 1.00 92.19 107 THR A O 1
ATOM 778 N N . LEU A 1 108 ? -4.056 2.812 -1.465 1.00 94.00 108 LEU A N 1
ATOM 779 C CA . LEU A 1 108 ? -3.564 2.329 -0.179 1.00 94.00 108 LEU A CA 1
ATOM 780 C C . LEU A 1 108 ? -3.508 3.444 0.871 1.00 94.00 108 LEU A C 1
ATOM 782 O O . LEU A 1 108 ? -3.943 3.242 1.998 1.00 94.00 108 LEU A O 1
ATOM 786 N N . ARG A 1 109 ? -3.061 4.652 0.509 1.00 93.44 109 ARG A N 1
ATOM 787 C CA . ARG A 1 109 ? -3.027 5.790 1.439 1.00 93.44 109 ARG A CA 1
ATOM 788 C C . ARG A 1 109 ? -4.422 6.199 1.908 1.00 93.44 109 ARG A C 1
ATOM 790 O O . ARG A 1 109 ? -4.585 6.534 3.076 1.00 93.44 109 ARG A O 1
ATOM 797 N N . ARG A 1 110 ? -5.416 6.187 1.014 1.00 90.50 110 ARG A N 1
ATOM 798 C CA . ARG A 1 110 ? -6.798 6.557 1.355 1.00 90.50 110 ARG A CA 1
ATOM 799 C C . ARG A 1 110 ? -7.477 5.467 2.175 1.00 90.50 110 ARG A C 1
ATOM 801 O O . ARG A 1 110 ? -7.914 5.727 3.289 1.00 90.50 110 ARG A O 1
ATOM 808 N N . THR A 1 111 ? -7.543 4.253 1.638 1.00 92.69 111 THR A N 1
ATOM 809 C CA . THR A 1 111 ? -8.283 3.148 2.255 1.00 92.69 111 THR A CA 1
ATOM 810 C C . THR A 1 111 ? -7.536 2.560 3.449 1.00 92.69 111 THR A C 1
ATOM 812 O O . THR A 1 111 ? -8.137 2.370 4.498 1.00 92.69 111 THR A O 1
ATOM 815 N N . GLY A 1 112 ? -6.225 2.334 3.332 1.00 92.38 112 GLY A N 1
ATOM 816 C CA . GLY A 1 112 ? -5.394 1.840 4.433 1.00 92.38 112 GLY A CA 1
ATOM 817 C C . GLY A 1 112 ? -5.305 2.841 5.583 1.00 92.38 112 GLY A C 1
ATOM 818 O O . GLY A 1 112 ? -5.459 2.458 6.736 1.00 92.38 112 GLY A O 1
ATOM 819 N N . GLY A 1 113 ? -5.161 4.136 5.276 1.00 90.00 113 GLY A N 1
ATOM 820 C CA . GLY A 1 113 ? -5.181 5.187 6.296 1.00 90.00 113 GLY A CA 1
ATOM 821 C C . GLY A 1 113 ? -6.503 5.222 7.062 1.00 90.00 113 GLY A C 1
ATOM 822 O O . GLY A 1 113 ? -6.503 5.266 8.288 1.00 90.00 113 GLY A O 1
ATOM 823 N N . TRP A 1 114 ? -7.628 5.128 6.348 1.00 90.25 114 TRP A N 1
ATOM 824 C CA . TRP A 1 114 ? -8.948 5.035 6.968 1.00 90.25 114 TRP A CA 1
ATOM 825 C C . TRP A 1 114 ? -9.099 3.778 7.842 1.00 90.25 114 TRP A C 1
ATOM 827 O O . TRP A 1 114 ? -9.539 3.894 8.984 1.00 90.25 114 TRP A O 1
ATOM 837 N N . LEU A 1 115 ? -8.656 2.605 7.371 1.00 91.31 115 LEU A N 1
ATOM 838 C CA . LEU A 1 115 ? -8.688 1.362 8.154 1.00 91.31 115 LEU A CA 1
ATOM 839 C C . LEU A 1 115 ? -7.920 1.492 9.473 1.00 91.31 115 LEU A C 1
ATOM 841 O O . LEU A 1 115 ? -8.451 1.116 10.513 1.00 91.31 115 LEU A O 1
ATOM 845 N N . CYS A 1 116 ? -6.729 2.098 9.465 1.00 90.44 116 CYS A N 1
ATOM 846 C CA . CYS A 1 116 ? -5.961 2.324 10.692 1.00 90.44 116 CYS A CA 1
ATOM 847 C C . CYS A 1 116 ? -6.723 3.191 11.712 1.00 90.44 116 CYS A C 1
ATOM 849 O O . CYS A 1 116 ? -6.648 2.947 12.917 1.00 90.44 116 CYS A O 1
ATOM 851 N N . THR A 1 117 ? -7.506 4.180 11.260 1.00 86.19 117 THR A N 1
ATOM 852 C CA . THR A 1 117 ? -8.304 5.028 12.172 1.00 86.19 117 THR A CA 1
ATOM 853 C C . THR A 1 117 ? -9.463 4.295 12.854 1.00 86.19 117 THR A C 1
ATOM 855 O O . THR A 1 117 ? -9.925 4.748 13.902 1.00 86.19 117 THR A O 1
ATOM 858 N N . ALA A 1 118 ? -9.897 3.158 12.302 1.00 86.56 118 ALA A N 1
ATOM 859 C CA . ALA A 1 118 ? -10.943 2.306 12.871 1.00 86.56 118 ALA A CA 1
ATOM 860 C C . ALA A 1 118 ? -10.430 1.375 13.992 1.00 86.56 118 ALA A C 1
ATOM 862 O O . ALA A 1 118 ? -11.218 0.704 14.662 1.00 86.56 118 ALA A O 1
ATOM 863 N N . LEU A 1 119 ? -9.110 1.318 14.193 1.00 86.69 119 LEU A N 1
ATOM 864 C CA . LEU A 1 119 ? -8.457 0.481 15.199 1.00 86.69 119 LEU A CA 1
ATOM 865 C C . LEU A 1 119 ? -8.231 1.244 16.510 1.00 86.69 119 LEU A C 1
ATOM 867 O O . LEU A 1 119 ? -8.190 2.481 16.530 1.00 86.69 119 LEU A O 1
ATOM 871 N N . ASP A 1 120 ? -8.050 0.500 17.601 1.00 84.62 120 ASP A N 1
ATOM 872 C CA . ASP A 1 120 ? -7.532 1.027 18.869 1.00 84.62 120 ASP A CA 1
ATOM 873 C C . ASP A 1 120 ? -6.092 1.539 18.737 1.00 84.62 120 ASP A C 1
ATOM 875 O O . ASP A 1 120 ? -5.416 1.290 17.748 1.00 84.62 120 ASP A O 1
ATOM 879 N N . GLU A 1 121 ? -5.629 2.293 19.733 1.00 78.06 121 GLU A N 1
ATOM 880 C CA . GLU A 1 121 ? -4.353 3.018 19.687 1.00 78.06 121 GLU A CA 1
ATOM 881 C C . GLU A 1 121 ? -3.132 2.104 19.501 1.00 78.06 121 GLU A C 1
ATOM 883 O O . GLU A 1 121 ? -2.243 2.444 18.719 1.00 78.06 121 GLU A O 1
ATOM 888 N N . GLU A 1 122 ? -3.104 0.949 20.169 1.00 78.69 122 GLU A N 1
ATOM 889 C CA . GLU A 1 122 ? -1.987 0.002 20.086 1.00 78.69 122 GLU A CA 1
ATOM 890 C C . GLU A 1 122 ? -1.920 -0.608 18.682 1.00 78.69 122 GLU A C 1
ATOM 892 O O . GLU A 1 122 ? -0.915 -0.475 17.985 1.00 78.69 122 GLU A O 1
ATOM 897 N N . ARG A 1 123 ? -3.041 -1.156 18.198 1.00 85.12 123 ARG A N 1
ATOM 898 C CA . ARG A 1 123 ? -3.108 -1.757 16.856 1.00 85.12 123 ARG A CA 1
ATOM 899 C C . ARG A 1 123 ? -2.977 -0.739 15.733 1.00 85.12 123 ARG A C 1
ATOM 901 O O . ARG A 1 123 ? -2.444 -1.059 14.669 1.00 85.12 123 ARG A O 1
ATOM 908 N N . ARG A 1 124 ? -3.467 0.485 15.942 1.00 87.31 124 ARG A N 1
ATOM 909 C CA . ARG A 1 124 ? -3.344 1.585 14.982 1.00 87.31 124 ARG A CA 1
ATOM 910 C C . ARG A 1 124 ? -1.886 1.927 14.744 1.00 87.31 124 ARG A C 1
ATOM 912 O O . ARG A 1 124 ? -1.522 2.109 13.590 1.00 87.31 124 ARG A O 1
ATOM 919 N N . TYR A 1 125 ? -1.070 2.014 15.793 1.00 86.25 125 TYR A N 1
ATOM 920 C CA . TYR A 1 125 ? 0.345 2.350 15.649 1.00 86.25 125 TYR A CA 1
ATOM 921 C C . TYR A 1 125 ? 1.079 1.327 14.775 1.00 86.25 125 TYR A C 1
ATOM 923 O O . TYR A 1 125 ? 1.714 1.705 13.788 1.00 86.25 125 TYR A O 1
ATOM 931 N N . ASP A 1 126 ? 0.909 0.037 15.071 1.00 87.75 126 ASP A N 1
ATOM 932 C CA . ASP A 1 126 ? 1.532 -1.047 14.306 1.00 87.75 126 ASP A CA 1
ATOM 933 C C . ASP A 1 126 ? 1.022 -1.090 12.857 1.00 87.75 126 ASP A C 1
ATOM 935 O O . ASP A 1 126 ? 1.805 -1.203 11.910 1.00 87.75 126 ASP A O 1
ATOM 939 N N . SER A 1 127 ? -0.288 -0.917 12.664 1.00 92.06 127 SER A N 1
ATOM 940 C CA . SER A 1 127 ? -0.902 -0.903 11.331 1.00 92.06 127 SER A CA 1
ATOM 941 C C . SER A 1 127 ? -0.464 0.313 10.511 1.00 92.06 127 SER A C 1
ATOM 943 O O . SER A 1 127 ? -0.204 0.195 9.316 1.00 92.06 127 SER A O 1
ATOM 945 N N . GLU A 1 128 ? -0.342 1.495 11.123 1.00 90.81 128 GLU A N 1
ATOM 946 C CA . GLU A 1 128 ? 0.194 2.690 10.465 1.00 90.81 128 GLU A CA 1
ATOM 947 C C . GLU A 1 128 ? 1.669 2.526 10.097 1.00 90.81 128 GLU A C 1
ATOM 949 O O . GLU A 1 128 ? 2.084 2.982 9.029 1.00 90.81 128 GLU A O 1
ATOM 954 N N . PHE A 1 129 ? 2.466 1.884 10.953 1.00 90.62 129 PHE A N 1
ATOM 955 C CA . PHE A 1 129 ? 3.857 1.574 10.647 1.00 90.62 129 PHE A CA 1
ATOM 956 C C . PHE A 1 129 ? 3.950 0.688 9.396 1.00 90.62 129 PHE A C 1
ATOM 958 O O . PHE A 1 129 ? 4.588 1.077 8.415 1.00 90.62 129 PHE A O 1
ATOM 965 N N . GLN A 1 130 ? 3.226 -0.434 9.375 1.00 93.75 130 GLN A N 1
ATOM 966 C CA . GLN A 1 130 ? 3.191 -1.356 8.234 1.00 93.75 130 GLN A CA 1
ATOM 967 C C . GLN A 1 130 ? 2.633 -0.697 6.961 1.00 93.75 130 GLN A C 1
ATOM 969 O O . GLN A 1 130 ? 3.172 -0.882 5.868 1.00 93.75 130 GLN A O 1
ATOM 974 N N . LEU A 1 131 ? 1.592 0.132 7.091 1.00 94.19 131 LEU A N 1
ATOM 975 C CA . LEU A 1 131 ? 1.038 0.917 5.987 1.00 94.19 131 LEU A CA 1
ATOM 976 C C . LEU A 1 131 ? 2.095 1.841 5.370 1.00 94.19 131 LEU A C 1
ATOM 978 O O . LEU A 1 131 ? 2.211 1.934 4.146 1.00 94.19 131 LEU A O 1
ATOM 982 N N . ASN A 1 132 ? 2.864 2.540 6.206 1.00 92.81 132 ASN A N 1
ATOM 983 C CA . ASN A 1 132 ? 3.911 3.443 5.741 1.00 92.81 132 ASN A CA 1
ATOM 984 C C . ASN A 1 132 ? 5.067 2.685 5.078 1.00 92.81 132 ASN A C 1
ATOM 986 O O . ASN A 1 132 ? 5.575 3.162 4.062 1.00 92.81 132 ASN A O 1
ATOM 990 N N . GLU A 1 133 ? 5.439 1.504 5.579 1.00 95.12 133 GLU A N 1
ATOM 991 C CA . GLU A 1 133 ? 6.419 0.640 4.911 1.00 95.12 133 GLU A CA 1
ATOM 992 C C . GLU A 1 133 ? 5.943 0.204 3.521 1.00 95.12 133 GLU A C 1
ATOM 994 O O . GLU A 1 133 ? 6.688 0.328 2.548 1.00 95.12 133 GLU A O 1
ATOM 999 N N . ALA A 1 134 ? 4.686 -0.232 3.391 1.00 96.12 134 ALA A N 1
ATOM 1000 C CA . ALA A 1 134 ? 4.109 -0.604 2.101 1.00 96.12 134 ALA A CA 1
ATOM 1001 C C . ALA A 1 134 ? 4.065 0.586 1.122 1.00 96.12 134 ALA A C 1
ATOM 1003 O O . ALA A 1 134 ? 4.428 0.455 -0.050 1.00 96.12 134 ALA A O 1
ATOM 1004 N N . LEU A 1 135 ? 3.685 1.778 1.598 1.00 94.88 135 LEU A N 1
ATOM 1005 C CA . LEU A 1 135 ? 3.689 3.004 0.793 1.00 94.88 135 LEU A CA 1
ATOM 1006 C C . LEU A 1 135 ? 5.097 3.420 0.348 1.00 94.88 135 LEU A C 1
ATOM 1008 O O . LEU A 1 135 ? 5.247 3.914 -0.773 1.00 94.88 135 LEU A O 1
ATOM 1012 N N . ALA A 1 136 ? 6.103 3.254 1.209 1.00 94.31 136 ALA A N 1
ATOM 1013 C CA . ALA A 1 136 ? 7.496 3.547 0.893 1.00 94.31 136 ALA A CA 1
ATOM 1014 C C . ALA A 1 136 ? 8.062 2.548 -0.125 1.00 94.31 136 ALA A C 1
ATOM 1016 O O . ALA A 1 136 ? 8.702 2.957 -1.090 1.00 94.31 136 ALA A O 1
ATOM 1017 N N . ALA A 1 137 ? 7.762 1.258 0.024 1.00 95.19 137 ALA A N 1
ATOM 1018 C CA . ALA A 1 137 ? 8.197 0.239 -0.925 1.00 95.19 137 ALA A CA 1
ATOM 1019 C C . ALA A 1 137 ? 7.594 0.464 -2.325 1.00 95.19 137 ALA A C 1
ATOM 1021 O O . ALA A 1 137 ? 8.302 0.385 -3.326 1.00 95.19 137 ALA A O 1
ATOM 1022 N N . LEU A 1 138 ? 6.311 0.834 -2.418 1.00 95.12 138 LEU A N 1
ATOM 1023 C CA . LEU A 1 138 ? 5.700 1.213 -3.699 1.00 95.12 138 LEU A CA 1
ATOM 1024 C C . LEU A 1 138 ? 6.302 2.505 -4.287 1.00 95.12 138 LEU A C 1
ATOM 1026 O O . LEU A 1 138 ? 6.353 2.660 -5.504 1.00 95.12 138 LEU A O 1
ATOM 1030 N N . ASP A 1 139 ? 6.750 3.445 -3.449 1.00 94.88 139 ASP A N 1
ATOM 1031 C CA . ASP A 1 139 ? 7.447 4.658 -3.901 1.00 94.88 139 ASP A CA 1
ATOM 1032 C C . ASP A 1 139 ? 8.829 4.343 -4.486 1.00 94.88 139 ASP A C 1
ATOM 1034 O O . ASP A 1 139 ? 9.226 4.937 -5.486 1.00 94.88 139 ASP A O 1
ATOM 1038 N N . GLU A 1 140 ? 9.548 3.385 -3.897 1.00 93.75 140 GLU A N 1
ATOM 1039 C CA . GLU A 1 140 ? 10.815 2.890 -4.440 1.00 93.75 140 GLU A CA 1
ATOM 1040 C C . GLU A 1 140 ? 10.628 2.243 -5.818 1.00 93.75 140 GLU A C 1
ATOM 1042 O O . GLU A 1 140 ? 11.425 2.506 -6.717 1.00 93.75 140 GLU A O 1
ATOM 1047 N N . VAL A 1 141 ? 9.563 1.451 -6.008 1.00 93.00 141 VAL A N 1
ATOM 1048 C CA . VAL A 1 141 ? 9.214 0.871 -7.319 1.00 93.00 141 VAL A CA 1
ATOM 1049 C C . VAL A 1 141 ? 8.975 1.963 -8.350 1.00 93.00 141 VAL A C 1
ATOM 1051 O O . VAL A 1 141 ? 9.513 1.891 -9.451 1.00 93.00 141 VAL A O 1
ATOM 1054 N N . ASP A 1 142 ? 8.164 2.962 -8.006 1.00 93.06 142 ASP A N 1
ATOM 1055 C CA . ASP A 1 142 ? 7.831 4.050 -8.920 1.00 93.06 142 ASP A CA 1
ATOM 1056 C C . ASP A 1 142 ? 9.091 4.825 -9.335 1.00 93.06 142 ASP A C 1
ATOM 1058 O O . ASP A 1 142 ? 9.371 4.993 -10.522 1.00 93.06 142 ASP A O 1
ATOM 1062 N N . ARG A 1 143 ? 9.939 5.182 -8.361 1.00 90.06 143 ARG A N 1
ATOM 1063 C CA . ARG A 1 143 ? 11.232 5.827 -8.626 1.00 90.06 143 ARG A CA 1
ATOM 1064 C C . ARG A 1 143 ? 12.147 4.978 -9.510 1.00 90.06 143 ARG A C 1
ATOM 1066 O O . ARG A 1 143 ? 12.767 5.527 -10.418 1.00 90.06 143 ARG A O 1
ATOM 1073 N N . ALA A 1 144 ? 12.227 3.669 -9.271 1.00 90.00 144 ALA A N 1
ATOM 1074 C CA . ALA A 1 144 ? 13.039 2.763 -10.082 1.00 90.00 144 ALA A CA 1
ATOM 1075 C C . ALA A 1 144 ? 12.506 2.638 -11.519 1.00 90.00 144 ALA A C 1
ATOM 1077 O O . ALA A 1 144 ? 13.272 2.763 -12.473 1.00 90.00 144 ALA A O 1
ATOM 1078 N N . GLY A 1 145 ? 11.190 2.497 -11.693 1.00 88.62 145 GLY A N 1
ATOM 1079 C CA . GLY A 1 145 ? 10.578 2.412 -13.019 1.00 88.62 145 GLY A CA 1
ATOM 1080 C C . GLY A 1 145 ? 10.709 3.705 -13.833 1.00 88.62 145 GLY A C 1
ATOM 1081 O O . GLY A 1 145 ? 10.857 3.638 -15.054 1.00 88.62 145 GLY A O 1
ATOM 1082 N N . LEU A 1 146 ? 10.718 4.872 -13.174 1.00 88.12 146 LEU A N 1
ATOM 1083 C CA . LEU A 1 146 ? 10.989 6.169 -13.808 1.00 88.12 146 LEU A CA 1
ATOM 1084 C C . LEU A 1 146 ? 12.465 6.357 -14.187 1.00 88.12 146 LEU A C 1
ATOM 1086 O O . LEU A 1 146 ? 12.749 6.978 -15.211 1.00 88.12 146 LEU A O 1
ATOM 1090 N N . ALA A 1 147 ? 13.393 5.832 -13.381 1.00 86.38 147 ALA A N 1
ATOM 1091 C CA . ALA A 1 147 ? 14.821 5.828 -13.703 1.00 86.38 147 ALA A CA 1
ATOM 1092 C C . ALA A 1 147 ? 15.150 4.874 -14.869 1.00 86.38 147 ALA A C 1
ATOM 1094 O O . ALA A 1 147 ? 16.086 5.130 -15.625 1.00 86.38 147 ALA A O 1
ATOM 1095 N N . GLY A 1 148 ? 14.334 3.829 -15.042 1.00 78.19 148 GLY A N 1
ATOM 1096 C CA . GLY A 1 148 ? 14.532 2.765 -16.019 1.00 78.19 148 GLY A CA 1
ATOM 1097 C C . GLY A 1 148 ? 15.448 1.666 -15.477 1.00 78.19 148 GLY A C 1
ATOM 1098 O O . GLY A 1 148 ? 16.398 1.935 -14.746 1.00 78.19 148 GLY A O 1
ATOM 1099 N N . ASP A 1 149 ? 15.159 0.412 -15.836 1.00 76.44 149 ASP A N 1
ATOM 1100 C CA . ASP A 1 149 ? 16.033 -0.714 -15.489 1.00 76.44 149 ASP A CA 1
ATOM 1101 C C . ASP A 1 149 ? 17.322 -0.687 -16.336 1.00 76.44 149 ASP A C 1
ATOM 1103 O O . ASP A 1 149 ? 17.313 -0.258 -17.495 1.00 76.44 149 ASP A O 1
ATOM 1107 N N . GLU A 1 150 ? 18.430 -1.179 -15.770 1.00 66.19 150 GLU A N 1
ATOM 1108 C CA . GLU A 1 150 ? 19.708 -1.289 -16.481 1.00 66.19 150 GLU A CA 1
ATOM 1109 C C . GLU A 1 150 ? 19.574 -2.134 -17.760 1.00 66.19 150 GLU A C 1
ATOM 1111 O O . GLU A 1 150 ? 19.005 -3.232 -17.771 1.00 66.19 150 GLU A O 1
ATOM 1116 N N . ALA A 1 151 ? 20.119 -1.616 -18.863 1.00 60.78 151 ALA A N 1
ATOM 1117 C CA . ALA A 1 151 ? 20.069 -2.282 -20.155 1.00 60.78 151 ALA A CA 1
ATOM 1118 C C . ALA A 1 151 ? 20.867 -3.599 -20.125 1.00 60.78 151 ALA A C 1
ATOM 1120 O O . ALA A 1 151 ? 22.062 -3.600 -19.843 1.00 60.78 151 ALA A O 1
ATOM 1121 N N . GLY A 1 152 ? 20.215 -4.712 -20.476 1.00 64.62 152 GLY A N 1
ATOM 1122 C CA . GLY A 1 152 ? 20.859 -6.024 -20.639 1.00 64.62 152 GLY A CA 1
ATOM 1123 C C . GLY A 1 152 ? 20.431 -7.101 -19.639 1.00 64.62 152 GLY A C 1
ATOM 1124 O O . GLY A 1 152 ? 20.834 -8.252 -19.795 1.00 64.62 152 GLY A O 1
ATOM 1125 N N . LEU A 1 153 ? 19.593 -6.771 -18.653 1.00 69.06 153 LEU A N 1
ATOM 1126 C CA . LEU A 1 153 ? 19.012 -7.763 -17.747 1.00 69.06 153 LEU A CA 1
ATOM 1127 C C . LEU A 1 153 ? 17.811 -8.474 -18.386 1.00 69.06 153 LEU A C 1
ATOM 1129 O O . LEU A 1 153 ? 17.039 -7.885 -19.146 1.00 69.06 153 LEU A O 1
ATOM 1133 N N . ALA A 1 154 ? 17.647 -9.760 -18.066 1.00 67.44 154 ALA A N 1
ATOM 1134 C CA . ALA A 1 154 ? 16.469 -10.516 -18.472 1.00 67.44 154 ALA A CA 1
ATOM 1135 C C . ALA A 1 154 ? 15.193 -9.913 -17.839 1.00 67.44 154 ALA A C 1
ATOM 1137 O O . ALA A 1 154 ? 15.249 -9.410 -16.709 1.00 67.44 154 ALA A O 1
ATOM 1138 N N . PRO A 1 155 ? 14.031 -9.983 -18.517 1.00 65.50 155 PRO A N 1
ATOM 1139 C CA . PRO A 1 155 ? 12.763 -9.524 -17.955 1.00 65.50 155 PRO A CA 1
ATOM 1140 C C . PRO A 1 155 ? 12.505 -10.161 -16.583 1.00 65.50 155 PRO A C 1
ATOM 1142 O O . PRO A 1 155 ? 12.654 -11.372 -16.426 1.00 65.50 155 PRO A O 1
ATOM 1145 N N . GLY A 1 156 ? 12.140 -9.353 -15.586 1.00 68.06 156 GLY A N 1
ATOM 1146 C CA . GLY A 1 156 ? 11.893 -9.820 -14.216 1.00 68.06 156 GLY A CA 1
ATOM 1147 C C . GLY A 1 156 ? 13.119 -9.856 -13.293 1.00 68.06 156 GLY A C 1
ATOM 1148 O O . GLY A 1 156 ? 12.947 -10.035 -12.090 1.00 68.06 156 GLY A O 1
ATOM 1149 N N . PHE A 1 157 ? 14.332 -9.641 -13.813 1.00 76.12 157 PHE A N 1
ATOM 1150 C CA . PHE A 1 157 ? 15.568 -9.538 -13.016 1.00 76.12 157 PHE A CA 1
ATOM 1151 C C . PHE A 1 157 ? 16.069 -8.094 -12.856 1.00 76.12 157 PHE A C 1
ATOM 1153 O O . PHE A 1 157 ? 17.121 -7.867 -12.263 1.00 76.12 157 PHE A O 1
ATOM 1160 N N . GLY A 1 158 ? 15.318 -7.118 -13.372 1.00 82.88 158 GLY A N 1
ATOM 1161 C CA . GLY A 1 158 ? 15.593 -5.698 -13.173 1.00 82.88 158 GLY A CA 1
ATOM 1162 C C . GLY A 1 158 ? 15.361 -5.253 -11.728 1.00 82.88 158 GLY A C 1
ATOM 1163 O O . GLY A 1 158 ? 14.573 -5.857 -10.990 1.00 82.88 158 GLY A O 1
ATOM 1164 N N . GLN A 1 159 ? 16.017 -4.162 -11.328 1.00 86.94 159 GLN A N 1
ATOM 1165 C CA . GLN A 1 159 ? 15.873 -3.568 -9.996 1.00 86.94 159 GLN A CA 1
ATOM 1166 C C . GLN A 1 159 ? 14.404 -3.270 -9.667 1.00 86.94 159 GLN A C 1
ATOM 1168 O O . GLN A 1 159 ? 13.951 -3.565 -8.559 1.00 86.94 159 GLN A O 1
ATOM 1173 N N . THR A 1 160 ? 13.639 -2.770 -10.642 1.00 88.69 160 THR A N 1
ATOM 1174 C CA . THR A 1 160 ? 12.204 -2.498 -10.483 1.00 88.69 160 THR A CA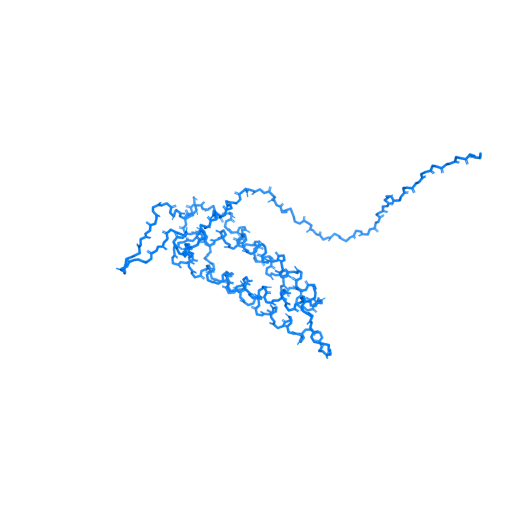 1
ATOM 1175 C C . THR A 1 160 ? 11.431 -3.760 -10.096 1.00 88.69 160 THR A C 1
ATOM 1177 O O . THR A 1 160 ? 10.564 -3.710 -9.230 1.00 88.69 160 THR A O 1
ATOM 1180 N N . SER A 1 161 ? 11.776 -4.914 -10.676 1.00 86.69 161 SER A N 1
ATOM 1181 C CA . SER A 1 161 ? 11.098 -6.191 -10.402 1.00 86.69 161 SER A CA 1
ATOM 1182 C C . SER A 1 161 ? 11.382 -6.713 -8.988 1.00 86.69 161 SER A C 1
ATOM 1184 O O . SER A 1 161 ? 10.477 -7.215 -8.321 1.00 86.69 161 SER A O 1
ATOM 1186 N N . LEU A 1 162 ? 12.616 -6.552 -8.499 1.00 88.44 162 LEU A N 1
ATOM 1187 C CA . LEU A 1 162 ? 12.994 -6.929 -7.130 1.00 88.44 162 LEU A CA 1
ATOM 1188 C C . LEU A 1 162 ? 12.321 -6.030 -6.086 1.00 88.44 162 LEU A C 1
ATOM 1190 O O . LEU A 1 162 ? 11.785 -6.518 -5.088 1.00 88.44 162 LEU A O 1
ATOM 1194 N N . LEU A 1 163 ? 12.306 -4.718 -6.334 1.00 92.38 163 LEU A N 1
ATOM 1195 C CA . LEU A 1 163 ? 11.596 -3.759 -5.486 1.00 92.38 163 LEU A CA 1
ATOM 1196 C C . LEU A 1 163 ? 10.087 -4.016 -5.497 1.00 92.38 163 LEU A C 1
ATOM 1198 O O . LEU A 1 163 ? 9.438 -3.890 -4.461 1.00 92.38 163 LEU A O 1
ATOM 1202 N N . TYR A 1 164 ? 9.537 -4.448 -6.633 1.00 92.38 164 TYR A N 1
ATOM 1203 C CA . TYR A 1 164 ? 8.125 -4.800 -6.744 1.00 92.38 164 TYR A CA 1
ATOM 1204 C C . TYR A 1 164 ? 7.759 -5.987 -5.857 1.00 92.38 164 TYR A C 1
ATOM 1206 O O . TYR A 1 164 ? 6.759 -5.945 -5.145 1.00 92.38 164 TYR A O 1
ATOM 1214 N N . GLU A 1 165 ? 8.597 -7.026 -5.825 1.00 91.69 165 GLU A N 1
ATOM 1215 C CA . GLU A 1 165 ? 8.398 -8.151 -4.910 1.00 91.69 165 GLU A CA 1
ATOM 1216 C C . GLU A 1 165 ? 8.443 -7.711 -3.440 1.00 91.69 165 GLU A C 1
ATOM 1218 O O . GLU A 1 165 ? 7.615 -8.153 -2.641 1.00 91.69 165 GLU A O 1
ATOM 1223 N N . ARG A 1 166 ? 9.379 -6.826 -3.076 1.00 94.19 166 ARG A N 1
ATOM 1224 C CA . ARG A 1 166 ? 9.435 -6.254 -1.724 1.00 94.19 166 ARG A CA 1
ATOM 1225 C C . ARG A 1 166 ? 8.153 -5.485 -1.397 1.00 94.19 166 ARG A C 1
ATOM 1227 O O . ARG A 1 166 ? 7.603 -5.681 -0.319 1.00 94.19 166 ARG A O 1
ATOM 1234 N N . ALA A 1 167 ? 7.660 -4.663 -2.322 1.00 95.06 167 ALA A N 1
ATOM 1235 C CA . ALA A 1 167 ? 6.434 -3.894 -2.133 1.00 95.06 167 ALA A CA 1
ATOM 1236 C C . ALA A 1 167 ? 5.203 -4.787 -1.931 1.00 95.06 167 ALA A C 1
ATOM 1238 O O . ALA A 1 167 ? 4.393 -4.509 -1.048 1.00 95.06 167 ALA A O 1
ATOM 1239 N N . LEU A 1 168 ? 5.097 -5.889 -2.682 1.00 95.06 168 LEU A N 1
ATOM 1240 C CA . LEU A 1 168 ? 4.044 -6.887 -2.480 1.00 95.06 168 LEU A CA 1
ATOM 1241 C C . LEU A 1 168 ? 4.127 -7.522 -1.088 1.00 95.06 168 LEU A C 1
ATOM 1243 O O . LEU A 1 168 ? 3.120 -7.573 -0.392 1.00 95.06 168 LEU A O 1
ATOM 1247 N N . LYS A 1 169 ? 5.325 -7.916 -0.637 1.00 96.12 169 LYS A N 1
ATOM 1248 C CA . LYS A 1 169 ? 5.515 -8.480 0.712 1.00 96.12 169 LYS A CA 1
ATOM 1249 C C . LYS A 1 169 ? 5.132 -7.497 1.818 1.00 96.12 169 LYS A C 1
ATOM 1251 O O . LYS A 1 169 ? 4.507 -7.899 2.793 1.00 96.12 169 LYS A O 1
ATOM 1256 N N . SER A 1 170 ? 5.485 -6.219 1.677 1.00 96.06 170 SER A N 1
ATOM 1257 C CA . SER A 1 170 ? 5.089 -5.186 2.643 1.00 96.06 170 SER A CA 1
ATOM 1258 C C . SER A 1 170 ? 3.574 -4.957 2.650 1.00 96.06 170 SER A C 1
ATOM 1260 O O . SER A 1 170 ? 2.993 -4.767 3.716 1.00 96.06 170 SER A O 1
ATOM 1262 N N . LEU A 1 171 ? 2.916 -5.014 1.487 1.00 95.88 171 LEU A N 1
ATOM 1263 C CA . LEU A 1 171 ? 1.456 -4.934 1.398 1.00 95.88 171 LEU A CA 1
ATOM 1264 C C . LEU A 1 171 ? 0.776 -6.153 2.041 1.00 95.88 171 LEU A C 1
ATOM 1266 O O . LEU A 1 171 ? -0.190 -5.985 2.780 1.00 95.88 171 LEU A O 1
ATOM 1270 N N . ASP A 1 172 ? 1.299 -7.357 1.806 1.00 96.56 172 ASP A N 1
ATOM 1271 C CA . ASP A 1 172 ? 0.811 -8.589 2.432 1.00 96.56 172 ASP A CA 1
ATOM 1272 C C . ASP A 1 172 ? 0.956 -8.537 3.956 1.00 96.56 172 ASP A C 1
ATOM 1274 O O . ASP A 1 172 ? 0.031 -8.912 4.672 1.00 96.56 172 ASP A O 1
ATOM 1278 N N . ALA A 1 173 ? 2.085 -8.025 4.457 1.00 96.00 173 ALA A N 1
ATOM 1279 C CA . ALA A 1 173 ? 2.315 -7.849 5.888 1.00 96.00 173 ALA A CA 1
ATOM 1280 C C . ALA A 1 173 ? 1.298 -6.886 6.516 1.00 96.00 173 ALA A C 1
ATOM 1282 O O . ALA A 1 173 ? 0.725 -7.211 7.551 1.00 96.00 173 ALA A O 1
ATOM 1283 N N . PHE A 1 174 ? 1.025 -5.750 5.861 1.00 96.81 174 PHE A N 1
ATOM 1284 C CA . PHE A 1 174 ? -0.014 -4.819 6.302 1.00 96.81 174 PHE A CA 1
ATOM 1285 C C . PHE A 1 174 ? -1.394 -5.486 6.342 1.00 96.81 174 PHE A C 1
ATOM 1287 O O . PHE A 1 174 ? -2.087 -5.401 7.349 1.00 96.81 174 PHE A O 1
ATOM 1294 N N . LEU A 1 175 ? -1.788 -6.192 5.276 1.00 95.81 175 LEU A N 1
ATOM 1295 C CA . L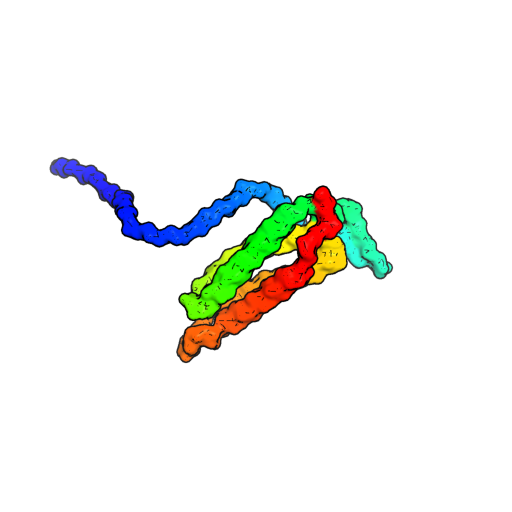EU A 1 175 ? -3.086 -6.870 5.216 1.00 95.81 175 LEU A CA 1
ATOM 1296 C C . LEU A 1 175 ? -3.225 -7.976 6.267 1.00 95.81 175 LEU A C 1
ATOM 1298 O O . LEU A 1 175 ? -4.291 -8.117 6.857 1.00 95.81 175 LEU A O 1
ATOM 1302 N N . ALA A 1 176 ? -2.161 -8.740 6.513 1.00 95.00 176 ALA A N 1
ATOM 1303 C CA . ALA A 1 176 ? -2.136 -9.781 7.535 1.00 95.00 176 ALA A CA 1
ATOM 1304 C C . ALA A 1 176 ? -2.144 -9.216 8.966 1.00 95.00 176 ALA A C 1
ATOM 1306 O O . ALA A 1 176 ? -2.574 -9.906 9.888 1.00 95.00 176 ALA A O 1
ATOM 1307 N N . GLY A 1 177 ? -1.668 -7.980 9.155 1.00 92.00 177 GLY A N 1
ATOM 1308 C CA . GLY A 1 177 ? -1.689 -7.274 10.436 1.00 92.00 177 GLY A CA 1
ATOM 1309 C C . GLY A 1 177 ? -3.055 -6.692 10.812 1.00 92.00 177 GLY A C 1
ATOM 1310 O O . GLY A 1 177 ? -3.272 -6.360 11.978 1.00 92.00 177 GLY A O 1
ATOM 1311 N N . LEU A 1 178 ? -3.990 -6.582 9.862 1.00 93.38 178 LEU A N 1
ATOM 1312 C CA . LEU A 1 178 ? -5.323 -6.045 10.128 1.00 93.38 178 LEU A CA 1
ATOM 1313 C C . LEU A 1 178 ? -6.196 -7.059 10.890 1.00 93.38 178 LEU A C 1
ATOM 1315 O O . LEU A 1 178 ? -6.258 -8.231 10.513 1.00 93.38 178 LEU A O 1
ATOM 1319 N N . PRO A 1 179 ? -6.936 -6.630 11.929 1.00 91.38 179 PRO A N 1
ATOM 1320 C CA . PRO A 1 179 ? -7.885 -7.501 12.612 1.00 91.38 179 PRO A CA 1
ATOM 1321 C C . PRO A 1 179 ? -9.111 -7.800 11.737 1.00 91.38 179 PRO A C 1
ATOM 1323 O O . PRO A 1 179 ? -9.471 -7.014 10.859 1.00 91.38 179 PRO A O 1
ATOM 1326 N N . GLU A 1 180 ? -9.800 -8.911 12.024 1.00 88.81 180 GLU A N 1
ATOM 1327 C CA . GLU A 1 180 ? -11.020 -9.326 11.304 1.00 88.81 180 GLU A CA 1
ATOM 1328 C C . GLU A 1 180 ? -12.182 -8.324 11.434 1.00 88.81 180 GLU A C 1
ATOM 1330 O O . GLU A 1 180 ? -13.041 -8.245 10.552 1.00 88.81 180 GLU A O 1
ATOM 1335 N N . LEU A 1 181 ? -12.214 -7.567 12.535 1.00 86.56 181 LEU A N 1
ATOM 1336 C CA . LEU A 1 181 ? -13.233 -6.574 12.868 1.00 86.56 181 LEU A CA 1
ATOM 1337 C C . LEU A 1 181 ? -12.573 -5.298 13.423 1.00 86.56 181 LEU A C 1
ATOM 1339 O O . LEU A 1 181 ? -11.511 -5.396 14.050 1.00 86.56 181 LEU A O 1
ATOM 1343 N N . PRO A 1 182 ? -13.186 -4.115 13.223 1.00 85.00 182 PRO A N 1
ATOM 1344 C CA . PRO A 1 182 ? -12.691 -2.871 13.804 1.00 85.00 182 PRO A CA 1
ATOM 1345 C C . PRO A 1 182 ? -12.872 -2.873 15.328 1.00 85.00 182 PRO A C 1
ATOM 1347 O O . PRO A 1 182 ? -13.719 -3.588 15.865 1.00 85.00 182 PRO A O 1
ATOM 1350 N N . THR A 1 183 ? -12.093 -2.059 16.044 1.00 78.19 183 THR A N 1
ATOM 1351 C CA . THR A 1 183 ? -12.151 -2.049 17.516 1.00 78.19 183 THR A CA 1
ATOM 1352 C C . THR A 1 183 ? -13.389 -1.317 18.051 1.00 78.19 183 THR A C 1
ATOM 1354 O O . THR A 1 183 ? -13.859 -1.618 19.147 1.00 78.19 183 THR A O 1
ATOM 1357 N N . ALA A 1 184 ? -13.952 -0.389 17.273 1.00 63.81 184 ALA A N 1
ATOM 1358 C CA . ALA A 1 184 ? -15.219 0.272 17.566 1.00 63.81 184 ALA A CA 1
ATOM 1359 C C . ALA A 1 184 ? -16.251 -0.098 16.490 1.00 63.81 184 ALA A C 1
ATOM 1361 O O . ALA A 1 184 ? -16.218 0.433 15.378 1.00 63.81 184 ALA A O 1
ATOM 1362 N N . VAL A 1 185 ? -17.144 -1.025 16.831 1.00 60.22 185 VAL A N 1
ATOM 1363 C CA . VAL A 1 185 ? -18.253 -1.466 15.976 1.00 60.22 185 VAL A CA 1
ATOM 1364 C C . VAL A 1 185 ? -19.520 -0.688 16.355 1.00 60.22 185 VAL A C 1
ATOM 1366 O O . VAL A 1 185 ? -19.812 -0.559 17.546 1.00 60.22 185 VAL A O 1
ATOM 1369 N N . LEU A 1 186 ? -20.235 -0.156 15.351 1.00 52.81 186 LEU A N 1
ATOM 1370 C CA . LEU A 1 186 ? -21.596 0.395 15.497 1.00 52.81 186 LEU A CA 1
ATOM 1371 C C . LEU A 1 186 ? -22.634 -0.712 15.707 1.00 52.81 186 LEU A C 1
ATOM 1373 O O . LEU A 1 186 ? -22.593 -1.690 14.927 1.00 52.81 186 LEU A O 1
#

Sequence (186 aa):
MLLAFSSSRRSALTGAGACALLPIAARADLPIATYCIPGVTAERCRGVFWETGKLYRKQGAESVVVSEGDYRAAVASLSGLQNTLAGLRTQRSAKDLSAAAAEARATLRRTGGWLCTALDEERRYDSEFQLNEALAALDEVDRAGLAGDEAGLAPGFGQTSLLYERALKSLDAFLAGLPELPTAVL

Foldseek 3Di:
DDDDDDDDDDDDDDDDDDDDPDPPPPDDPDPDQDDDDPPDPPCVSLQWDDDPNDTGHDPPLDLPADALVVLVVLLVVLVVLLVVLVVQLQPDFLLVNLVSLVVNLVSLCRSLVNLLSLADPVLSVVLVVLSVQLSVLSVVLNVQSVVHFDPPDDRCPTPSSVSSVVSSVSSVVSSVSRDSGGPRHD

Radius of gyration: 22.28 Å; chains: 1; bounding box: 42×43×87 Å

Organism: Emiliania huxleyi (strain CCMP1516) (NCBI:txid280463)

Secondary structure (DSSP, 8-state):
-----------------------------PPPPPPPPTTS-HHHHTTEEEETTEEEE-TT-PPPPB-HHHHHHHHHHHHHHHHHHHHHTTT--HHHHHHHHHHHHHHHHHHHHHHHHTS-HHHHHHHHHHHHHHHHHHHHHHHHHHH-PPTTPPTT-SHHHHHHHHHHHHHHHHHHHS-SS-SSB-

pLDDT: mean 72.26, std 22.55, range [32.56, 96.81]